Protein AF-A0A954JUE3-F1 (afdb_monomer)

Sequence (202 aa):
MLHRILLLTLFVATVFMQNVARAADSKLQVAPQQIVLDGLLDYFQIQVPVEENGKVIGDLTHQSTFTSLTPTLLEVDAEGLVRPLAFGKGKIEVAHAGQKSEISVEVKPRANGKNASFVKDVIPVLNKGGCSLGGCHASQFGKGGFKLSLFGYAPEQDYPEMARDDRQRRVSILQPENSLILQKASMQIAHGGGRRFAKDSY

Foldseek 3Di:
DVVVVVVVVVVVVVVVVVVVPPDPPPAFDKPPQEDEAAAQQDKDAIWGFDDDPRDGPGTCQLVKAKDWPPVCAWDADSSRIIGGNDAAWTKMWIDHPRHIGIHIYGYHYHPVNDNDDCVPRPLVLCVQLCCLDCVAQCPPCHPPQAHANRSNPPVVVNCCSQQPPPNRQQADPPCRCPRVVNCLQQPVDPVVVDHSDHPPGD

Secondary structure (DSSP, 8-state):
-GGGTHHHHHHHHHHHHHTT----------B-SEEEEESTT--EE-B-EEEETTEEEEE-GGGSEEEESSTTTEEE-TT-EEEESSSEEEEEEEEETTEEEEEEEEEE--TTS-S--IIIIIHHHHHHTTTTSTTTTTSTT-BTTB---GGGS-HHHHHHHHHTTGGGTT--SS-GGG-HHHHHHTTSS--SS---S-TT--

Structure (mmCIF, N/CA/C/O backbone):
data_AF-A0A954JUE3-F1
#
_entry.id   AF-A0A954JUE3-F1
#
loop_
_atom_site.group_PDB
_atom_site.id
_atom_site.type_symbol
_atom_site.label_atom_id
_atom_site.label_alt_id
_atom_site.label_comp_id
_atom_site.label_asym_id
_atom_site.label_entity_id
_atom_site.label_seq_id
_atom_site.pdbx_PDB_ins_code
_atom_site.Cartn_x
_atom_site.Cartn_y
_atom_site.Cartn_z
_atom_site.occupancy
_atom_site.B_iso_or_equiv
_atom_site.auth_seq_id
_atom_site.auth_comp_id
_atom_site.auth_asym_id
_atom_site.auth_atom_id
_atom_site.pdbx_PDB_model_num
ATOM 1 N N . MET A 1 1 ? -20.152 -18.817 75.042 1.00 50.81 1 MET A N 1
ATOM 2 C CA . MET A 1 1 ? -19.283 -19.220 73.910 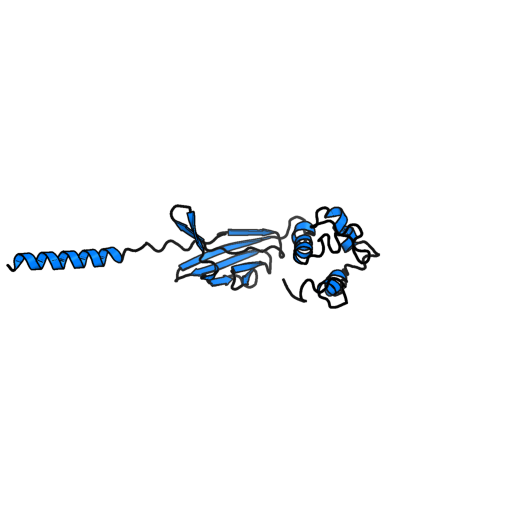1.00 50.81 1 MET A CA 1
ATOM 3 C C . MET A 1 1 ? -19.949 -19.145 72.528 1.00 50.81 1 MET A C 1
ATOM 5 O O . MET A 1 1 ? -19.217 -19.110 71.552 1.00 50.81 1 MET A O 1
ATOM 9 N N . LEU A 1 2 ? -21.280 -19.008 72.403 1.00 48.47 2 LEU A N 1
ATOM 10 C CA . LEU A 1 2 ? -21.949 -18.907 71.089 1.00 48.47 2 LEU A CA 1
ATOM 11 C C . LEU A 1 2 ? -21.887 -17.523 70.401 1.00 48.47 2 LEU A C 1
ATOM 13 O O . LEU A 1 2 ? -22.080 -17.439 69.196 1.00 48.47 2 LEU A O 1
ATOM 17 N N . HIS A 1 3 ? -21.569 -16.438 71.114 1.00 43.09 3 HIS A N 1
ATOM 18 C CA . HIS A 1 3 ? -21.568 -15.081 70.533 1.00 43.09 3 HIS A CA 1
ATOM 19 C C . HIS A 1 3 ? -20.289 -14.723 69.753 1.00 43.09 3 HIS A C 1
ATOM 21 O O . HIS A 1 3 ? -20.262 -13.727 69.040 1.00 43.09 3 HIS A O 1
ATOM 27 N N . ARG A 1 4 ? -19.225 -15.532 69.862 1.00 45.16 4 ARG A N 1
ATOM 28 C CA . ARG A 1 4 ? -17.953 -15.299 69.151 1.00 45.16 4 ARG A CA 1
ATOM 29 C C . ARG A 1 4 ? -17.869 -15.989 67.786 1.00 45.16 4 ARG A C 1
ATOM 31 O O . ARG A 1 4 ? -17.002 -15.640 66.998 1.00 45.16 4 ARG A O 1
ATOM 38 N N . ILE A 1 5 ? -18.773 -16.926 67.498 1.00 45.81 5 ILE A N 1
ATOM 39 C CA . ILE A 1 5 ? -18.785 -17.690 66.239 1.00 45.81 5 ILE A CA 1
ATOM 40 C C . ILE A 1 5 ? -19.619 -16.967 65.164 1.00 45.81 5 ILE A C 1
ATOM 42 O O . ILE A 1 5 ? -19.285 -17.028 63.986 1.00 45.81 5 ILE A O 1
ATOM 46 N N . LEU A 1 6 ? -20.630 -16.185 65.565 1.00 42.62 6 LEU A N 1
ATOM 47 C CA . LEU A 1 6 ? -21.533 -15.480 64.643 1.00 42.62 6 LEU A CA 1
ATOM 48 C C . LEU A 1 6 ? -20.896 -14.255 63.949 1.00 42.62 6 LEU A C 1
ATOM 50 O O . LEU A 1 6 ? -21.320 -13.858 62.868 1.00 42.62 6 LEU A O 1
ATOM 54 N N . LEU A 1 7 ? -19.853 -13.669 64.546 1.00 40.97 7 LEU A N 1
ATOM 55 C CA . LEU A 1 7 ? -19.133 -12.513 63.991 1.00 40.97 7 LEU A CA 1
ATOM 56 C C . LEU A 1 7 ? -18.087 -12.901 62.933 1.00 40.97 7 LEU A C 1
ATOM 58 O O . LEU A 1 7 ? -17.726 -12.068 62.106 1.00 40.97 7 LEU A O 1
ATOM 62 N N . LEU A 1 8 ? -17.630 -14.158 62.915 1.00 40.06 8 LEU A N 1
ATOM 63 C CA . LEU A 1 8 ? -16.618 -14.618 61.959 1.00 40.06 8 LEU A CA 1
ATOM 64 C C . LEU A 1 8 ? -17.229 -15.015 60.604 1.00 40.06 8 LEU A C 1
ATOM 66 O O . LEU A 1 8 ? -16.592 -14.856 59.568 1.00 40.06 8 LEU A O 1
ATOM 70 N N . THR A 1 9 ? -18.484 -15.468 60.587 1.00 44.25 9 THR A N 1
ATOM 71 C CA . THR A 1 9 ? -19.203 -15.812 59.348 1.00 44.25 9 THR A CA 1
ATOM 72 C C . THR A 1 9 ? -19.707 -14.583 58.588 1.00 44.25 9 THR A C 1
ATOM 74 O O . THR A 1 9 ? -19.838 -14.636 57.368 1.00 44.25 9 THR A O 1
ATOM 77 N N . LEU A 1 10 ? -19.928 -13.453 59.272 1.00 41.16 10 LEU A N 1
ATOM 78 C CA . LEU A 1 10 ? -20.357 -12.201 58.634 1.00 41.16 10 LEU A CA 1
ATOM 79 C C . LEU A 1 10 ? -19.190 -11.448 57.960 1.00 41.16 10 LEU A C 1
ATOM 81 O O . LEU A 1 10 ? -19.403 -10.707 57.001 1.00 41.16 10 LEU A O 1
ATOM 85 N N . PHE A 1 11 ? -17.952 -11.679 58.414 1.00 42.31 11 PHE A N 1
ATOM 86 C CA . PHE A 1 11 ? -16.746 -11.040 57.871 1.00 42.31 11 PHE A CA 1
ATOM 87 C C . PHE A 1 11 ? -16.205 -11.748 56.614 1.00 42.31 11 PHE A C 1
ATOM 89 O O . PHE A 1 11 ? -15.657 -11.112 55.720 1.00 42.31 11 PHE A O 1
ATOM 96 N N . VAL A 1 12 ? -16.406 -13.065 56.489 1.00 43.53 12 VAL A N 1
ATOM 97 C CA . VAL A 1 12 ? -15.965 -13.823 55.300 1.00 43.53 12 VAL A CA 1
ATOM 98 C C . VAL A 1 12 ? -16.920 -13.629 54.111 1.00 43.53 12 VAL A C 1
ATOM 100 O O . VAL A 1 12 ? -16.471 -13.572 52.967 1.00 43.53 12 VAL A O 1
ATOM 103 N N . ALA A 1 13 ? -18.220 -13.430 54.359 1.00 41.44 13 ALA A N 1
ATOM 104 C CA . ALA A 1 13 ? -19.198 -13.155 53.301 1.00 41.44 13 ALA A CA 1
ATOM 105 C C . ALA A 1 13 ? -19.034 -11.757 52.667 1.00 41.44 13 ALA A C 1
ATOM 107 O O . ALA A 1 13 ? -19.339 -11.567 51.491 1.00 41.44 13 ALA A O 1
ATOM 108 N N . THR A 1 14 ? -18.507 -10.784 53.416 1.00 42.16 14 THR A N 1
ATOM 109 C CA . THR A 1 14 ? -18.282 -9.4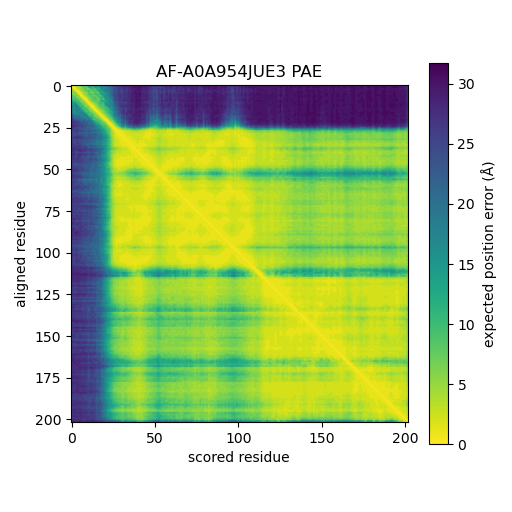13 52.928 1.00 42.16 14 THR A CA 1
ATOM 110 C C . THR A 1 14 ? -17.019 -9.292 52.072 1.00 42.16 14 THR A C 1
ATOM 112 O O . THR A 1 14 ? -17.028 -8.560 51.086 1.00 42.16 14 THR A O 1
ATOM 115 N N . VAL A 1 15 ? -15.968 -10.071 52.353 1.00 44.94 15 VAL A N 1
ATOM 116 C CA . VAL A 1 15 ? -14.744 -10.090 51.524 1.00 44.94 15 VAL A CA 1
ATOM 117 C C . VAL A 1 15 ? -14.961 -10.829 50.194 1.00 44.94 15 VAL A C 1
ATOM 119 O O . VAL A 1 15 ? -14.387 -10.445 49.176 1.00 44.94 15 VAL A O 1
ATOM 122 N N . PHE A 1 16 ? -15.848 -11.831 50.152 1.00 40.78 16 PHE A N 1
ATOM 123 C CA . PHE A 1 16 ? -16.192 -12.512 48.895 1.00 40.78 16 PHE A CA 1
ATOM 124 C C . PHE A 1 16 ? -17.052 -11.656 47.951 1.00 40.78 16 PHE A C 1
ATOM 126 O O . PHE A 1 16 ? -16.937 -11.798 46.737 1.00 40.78 16 PHE A O 1
ATOM 133 N N . MET A 1 17 ? -17.859 -10.727 48.477 1.00 40.28 17 MET A N 1
ATOM 134 C CA . MET A 1 17 ? -18.635 -9.788 47.652 1.00 40.28 17 MET A CA 1
ATOM 135 C C . MET A 1 17 ? -17.821 -8.586 47.150 1.00 40.28 17 MET A C 1
ATOM 137 O O . MET A 1 17 ? -18.184 -7.998 46.135 1.00 40.28 17 MET A O 1
ATOM 141 N N . GLN A 1 18 ? -16.707 -8.233 47.799 1.00 39.03 18 GLN A N 1
ATOM 142 C CA . GLN A 1 18 ? -15.869 -7.104 47.367 1.00 39.03 18 GLN A CA 1
ATOM 143 C C . GLN A 1 18 ? -14.931 -7.434 46.196 1.00 39.03 18 GLN A C 1
ATOM 145 O O . GLN A 1 18 ? -14.507 -6.525 45.490 1.00 39.03 18 GLN A O 1
ATOM 150 N N . ASN A 1 19 ? -14.661 -8.715 45.923 1.00 41.56 19 ASN A N 1
ATOM 151 C CA . ASN A 1 19 ? -13.823 -9.129 44.788 1.00 41.56 19 ASN A CA 1
ATOM 152 C C . ASN A 1 19 ? -14.591 -9.339 43.472 1.00 41.56 19 ASN A C 1
ATOM 154 O O . ASN A 1 19 ? -13.972 -9.625 42.450 1.00 41.56 19 ASN A O 1
ATOM 158 N N . VAL A 1 20 ? -15.919 -9.175 43.472 1.00 44.97 20 VAL A N 1
ATOM 159 C CA . VAL A 1 20 ? -16.733 -9.215 42.240 1.00 44.97 20 VAL A CA 1
ATOM 160 C C . VAL A 1 20 ? -16.814 -7.834 41.574 1.00 44.97 20 VAL A C 1
ATOM 162 O O . VAL A 1 20 ? -17.157 -7.730 40.404 1.00 44.97 20 VAL A O 1
ATOM 165 N N . ALA A 1 21 ? -16.401 -6.765 42.262 1.00 39.75 21 ALA A N 1
ATOM 166 C CA . ALA A 1 21 ? -16.227 -5.437 41.672 1.00 39.75 21 ALA A CA 1
ATOM 167 C C . ALA A 1 21 ? -14.826 -5.283 41.047 1.00 39.75 21 ALA A C 1
ATOM 169 O O . ALA A 1 21 ? -14.126 -4.296 41.271 1.00 39.75 21 ALA A O 1
ATOM 170 N N . ARG A 1 22 ? -14.367 -6.292 40.301 1.00 42.97 22 ARG A N 1
ATOM 171 C CA . ARG A 1 22 ? -13.100 -6.220 39.574 1.00 42.97 22 ARG A CA 1
ATOM 172 C C . ARG A 1 22 ? -13.368 -5.583 38.213 1.00 42.97 22 ARG A C 1
ATOM 174 O O . ARG A 1 22 ? -13.794 -6.273 37.303 1.00 42.97 22 ARG A O 1
ATOM 181 N N . ALA A 1 23 ? -13.078 -4.282 38.150 1.00 44.66 23 ALA A N 1
ATOM 182 C CA . ALA A 1 23 ? -13.133 -3.396 36.989 1.00 44.66 23 ALA A CA 1
ATOM 183 C C . ALA A 1 23 ? -14.530 -3.252 36.359 1.00 44.66 23 ALA A C 1
ATOM 185 O O . ALA A 1 23 ? -15.112 -4.198 35.848 1.00 44.66 23 ALA A O 1
ATOM 186 N N . ALA A 1 24 ? -15.062 -2.027 36.325 1.00 45.91 24 ALA A N 1
ATOM 187 C CA . ALA A 1 24 ? -15.944 -1.686 35.216 1.00 45.91 24 ALA A CA 1
ATOM 188 C C . ALA A 1 24 ? -15.141 -1.995 33.948 1.00 45.91 24 ALA A C 1
ATOM 190 O O . ALA A 1 24 ? -14.068 -1.407 33.796 1.00 45.91 24 ALA A O 1
ATOM 191 N N . ASP A 1 25 ? -15.585 -2.956 33.130 1.00 56.16 25 ASP A N 1
ATOM 192 C CA . ASP A 1 25 ? -14.882 -3.316 31.899 1.00 56.16 25 ASP A CA 1
ATOM 193 C C . ASP A 1 25 ? -14.608 -2.022 31.136 1.00 56.16 25 ASP A C 1
ATOM 195 O O . ASP A 1 25 ? -15.535 -1.323 30.708 1.00 56.16 25 ASP A O 1
ATOM 199 N N . SER A 1 26 ? -13.333 -1.643 31.052 1.00 69.06 26 SER A N 1
ATOM 200 C CA . SER A 1 26 ? -12.943 -0.436 30.347 1.00 69.06 26 SER A CA 1
ATOM 201 C C . SER A 1 26 ? -13.446 -0.567 28.913 1.00 69.06 26 SER A C 1
ATOM 203 O O . SER A 1 26 ? -13.384 -1.636 28.306 1.00 69.06 26 SER A O 1
ATOM 205 N N . LYS A 1 27 ? -14.047 0.504 28.390 1.00 83.81 27 LYS A N 1
ATOM 206 C CA . LYS A 1 27 ? -14.580 0.512 27.026 1.00 83.81 27 LYS A CA 1
ATOM 207 C C . LYS A 1 27 ? -13.464 0.118 26.055 1.00 83.81 27 LYS A C 1
ATOM 209 O O . LYS A 1 27 ? -12.399 0.732 26.108 1.00 83.81 27 LYS A O 1
ATOM 214 N N . LEU A 1 28 ? -13.740 -0.831 25.157 1.00 92.56 28 LEU A N 1
ATOM 215 C CA . LEU A 1 28 ? -12.829 -1.239 24.088 1.00 92.56 28 LEU A CA 1
ATOM 216 C C . LEU A 1 28 ? -12.272 -0.014 23.358 1.00 92.56 28 LEU A C 1
ATOM 218 O O . LEU A 1 28 ? -13.017 0.741 22.722 1.00 92.56 28 LEU A O 1
ATOM 222 N N . GLN A 1 29 ? -10.964 0.187 23.469 1.00 94.12 29 GLN A N 1
ATOM 223 C CA . GLN A 1 29 ? -10.280 1.297 22.822 1.00 94.12 29 GLN A CA 1
ATOM 224 C C . GLN A 1 29 ? -9.782 0.850 21.457 1.00 94.12 29 GLN A C 1
ATOM 226 O O . GLN A 1 29 ? -9.207 -0.223 21.314 1.00 94.12 29 GLN A O 1
ATOM 231 N N . VAL A 1 30 ? -10.028 1.679 20.448 1.00 96.25 30 VAL A N 1
ATOM 232 C CA . VAL A 1 30 ? -9.670 1.396 19.060 1.00 96.25 30 VAL A CA 1
ATOM 233 C C . VAL A 1 30 ? -9.051 2.641 18.457 1.00 96.25 30 VAL A C 1
ATOM 235 O O . VAL A 1 30 ? -9.600 3.739 18.591 1.00 96.25 30 VAL A O 1
ATOM 238 N N . ALA A 1 31 ? -7.918 2.458 17.787 1.00 96.19 31 ALA A N 1
ATOM 239 C CA . ALA A 1 31 ? -7.206 3.504 17.081 1.00 96.19 31 ALA A CA 1
ATOM 240 C C . ALA A 1 31 ? -6.964 3.094 15.614 1.00 96.19 31 ALA A C 1
ATOM 242 O O . ALA A 1 31 ? -6.493 1.983 15.362 1.00 96.19 31 ALA A O 1
ATOM 243 N N . PRO A 1 32 ? -7.249 3.981 14.644 1.00 97.31 32 PRO A N 1
ATOM 244 C CA . PRO A 1 32 ? -7.983 5.242 14.800 1.00 97.31 32 PRO A CA 1
ATOM 245 C C . PRO A 1 32 ? -9.492 5.012 15.040 1.00 97.31 32 PRO A C 1
ATOM 247 O O . PRO A 1 32 ? -10.035 4.001 14.618 1.00 97.31 32 PRO A O 1
ATOM 250 N N . GLN A 1 33 ? -10.197 5.974 15.653 1.00 96.00 33 GLN A N 1
ATOM 251 C CA . GLN A 1 33 ? -11.678 5.972 15.706 1.00 96.00 33 GLN A CA 1
ATOM 252 C C . GLN A 1 33 ? -12.312 6.521 14.421 1.00 96.00 33 GLN A C 1
ATOM 254 O O . GLN A 1 33 ? -13.442 6.190 14.060 1.00 96.00 33 GLN A O 1
ATOM 259 N N . GLN A 1 34 ? -11.583 7.389 13.72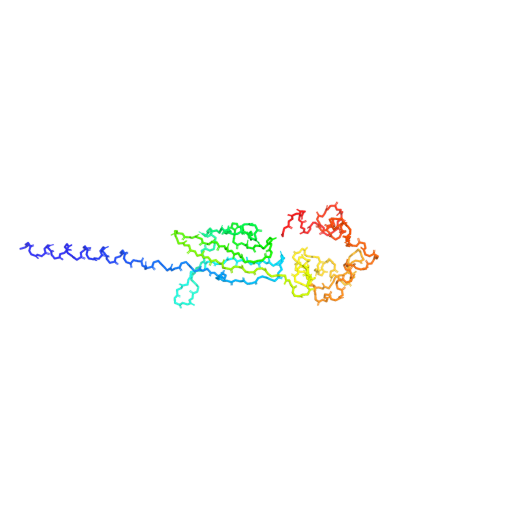4 1.00 98.06 34 GLN A N 1
ATOM 260 C CA . GLN A 1 34 ? -11.968 7.916 12.427 1.00 98.06 34 GLN A CA 1
ATOM 261 C C . GLN A 1 34 ? -10.727 8.200 11.589 1.00 98.06 34 GLN A C 1
ATOM 263 O O . GLN A 1 34 ? -9.698 8.610 12.129 1.00 98.06 34 GLN A O 1
ATOM 268 N N . ILE A 1 35 ? -10.825 8.019 10.278 1.00 98.31 35 ILE A N 1
ATOM 269 C CA . ILE A 1 35 ? -9.725 8.296 9.357 1.00 98.31 35 ILE A CA 1
ATOM 270 C C . ILE A 1 35 ? -10.248 8.714 7.983 1.00 98.31 35 ILE A C 1
ATOM 272 O O . ILE A 1 35 ? -11.302 8.263 7.533 1.00 98.31 35 ILE A O 1
ATOM 276 N N . VAL A 1 36 ? -9.493 9.586 7.320 1.00 97.88 36 VAL A N 1
ATOM 277 C CA . VAL A 1 36 ? -9.697 9.941 5.915 1.00 97.88 36 VAL A CA 1
ATOM 278 C C . VAL A 1 36 ? -8.535 9.361 5.114 1.00 97.88 36 VAL A C 1
ATOM 280 O O . VAL A 1 36 ? -7.382 9.600 5.466 1.00 97.88 36 VAL A O 1
ATOM 283 N N . LEU A 1 37 ? -8.841 8.596 4.071 1.00 95.44 37 LEU A N 1
ATOM 284 C CA . LEU A 1 37 ? -7.880 8.035 3.125 1.00 95.44 37 LEU A CA 1
ATOM 285 C C . LEU A 1 37 ? -7.912 8.837 1.824 1.00 95.44 37 LEU A C 1
ATOM 287 O O . LEU A 1 37 ? -8.987 9.143 1.301 1.00 95.44 37 LEU A O 1
ATOM 291 N N . ASP A 1 38 ? -6.736 9.128 1.277 1.00 92.81 38 ASP A N 1
ATOM 292 C CA . ASP A 1 38 ? -6.552 9.929 0.072 1.00 92.81 38 ASP A CA 1
ATOM 293 C C . ASP A 1 38 ? -6.168 9.021 -1.101 1.00 92.81 38 ASP A C 1
ATOM 295 O O . ASP A 1 38 ? -5.069 9.096 -1.651 1.00 92.81 38 ASP A O 1
ATOM 299 N N . GLY A 1 39 ? -7.094 8.165 -1.525 1.00 92.12 39 GLY A N 1
ATOM 300 C CA . GLY A 1 39 ? -6.945 7.306 -2.699 1.00 92.12 39 GLY A CA 1
ATOM 301 C C . GLY A 1 39 ? -7.194 5.830 -2.412 1.00 92.12 39 GLY A C 1
ATOM 302 O O . GLY A 1 39 ? -7.308 5.405 -1.269 1.00 92.12 39 GLY A O 1
ATOM 303 N N . LEU A 1 40 ? -7.267 5.038 -3.485 1.00 93.50 40 LEU A N 1
ATOM 304 C CA . LEU A 1 40 ? -7.539 3.597 -3.397 1.00 93.50 40 LEU A CA 1
ATOM 305 C C . LEU A 1 40 ? -6.294 2.746 -3.087 1.00 93.50 40 LEU A C 1
ATOM 307 O O . LEU A 1 40 ? -6.404 1.540 -2.916 1.00 93.50 40 LEU A O 1
ATOM 311 N N . LEU A 1 41 ? -5.109 3.361 -3.046 1.00 92.56 41 LEU A N 1
ATOM 312 C CA . LEU A 1 41 ? -3.849 2.693 -2.690 1.00 92.56 41 LEU A CA 1
ATOM 313 C C . LEU A 1 41 ? -3.436 2.945 -1.235 1.00 92.56 41 LEU A C 1
ATOM 315 O O . LEU A 1 41 ? -2.442 2.389 -0.773 1.00 92.56 41 LEU A O 1
ATOM 319 N N . ASP A 1 42 ? -4.183 3.787 -0.523 1.00 93.44 42 ASP A N 1
ATOM 320 C CA . ASP A 1 42 ? -3.957 4.049 0.891 1.00 93.44 42 ASP A CA 1
ATOM 321 C C . ASP A 1 42 ? -4.485 2.871 1.725 1.00 93.44 42 ASP A C 1
ATOM 323 O O . ASP A 1 42 ? -5.415 2.174 1.331 1.00 93.44 42 ASP A O 1
ATOM 327 N N . TYR A 1 43 ? -3.903 2.644 2.897 1.00 95.06 43 TYR A N 1
ATOM 328 C CA . TYR A 1 43 ? -4.321 1.602 3.833 1.00 95.06 43 TYR A CA 1
ATOM 329 C C . TYR A 1 43 ? -3.966 2.026 5.255 1.00 95.06 43 TYR A C 1
ATOM 331 O O . TYR A 1 43 ? -3.119 2.900 5.457 1.00 95.06 43 TYR A O 1
ATOM 339 N N . PHE A 1 44 ? -4.586 1.400 6.251 1.00 97.75 44 PHE A N 1
ATOM 340 C CA . PHE A 1 44 ? -4.208 1.608 7.646 1.00 97.75 44 PHE A CA 1
ATOM 341 C C . PHE A 1 44 ? -4.397 0.342 8.475 1.00 97.75 44 PHE A C 1
ATOM 343 O O . PHE A 1 44 ? -5.253 -0.488 8.181 1.00 97.75 44 PHE A O 1
ATOM 350 N N . GLN A 1 45 ? -3.584 0.216 9.518 1.00 97.94 45 GLN A N 1
ATOM 351 C CA . GLN A 1 45 ? -3.677 -0.858 10.495 1.00 97.94 45 GLN A CA 1
ATOM 352 C C . GLN A 1 45 ? -4.564 -0.406 11.654 1.00 97.94 45 GLN A C 1
ATOM 354 O O . GLN A 1 45 ? -4.332 0.660 12.229 1.00 97.94 45 GLN A O 1
ATOM 359 N N . ILE A 1 46 ? -5.551 -1.222 12.013 1.00 98.44 46 ILE A N 1
ATOM 360 C CA . ILE A 1 46 ? -6.318 -1.038 13.244 1.00 98.44 46 ILE A CA 1
ATOM 361 C C . ILE A 1 46 ? -5.469 -1.499 14.426 1.00 98.44 46 ILE A C 1
ATOM 363 O O . ILE A 1 46 ? -4.819 -2.543 14.360 1.00 98.44 46 ILE A O 1
ATOM 367 N N . GLN A 1 47 ? -5.506 -0.729 15.510 1.00 97.94 47 GLN A N 1
ATOM 368 C CA . GLN A 1 47 ? -4.910 -1.081 16.793 1.00 97.94 47 GLN A CA 1
ATOM 369 C C . GLN A 1 47 ? -5.970 -1.072 17.890 1.00 97.94 47 GLN A C 1
ATOM 371 O O . GLN A 1 47 ? -6.842 -0.200 17.922 1.00 97.94 47 GLN A O 1
ATOM 376 N N . VAL A 1 48 ? -5.868 -2.028 18.809 1.00 97.69 48 VAL A N 1
ATOM 377 C CA . VAL A 1 48 ? -6.769 -2.176 19.957 1.00 97.69 48 VAL A CA 1
ATOM 378 C C . VAL A 1 48 ? -5.945 -2.124 21.249 1.00 97.69 48 VAL A C 1
ATOM 380 O O . VAL A 1 48 ? -5.713 -3.158 21.880 1.00 97.69 48 VAL A O 1
ATOM 383 N N . PRO A 1 49 ? -5.420 -0.943 21.629 1.00 96.06 49 PRO A N 1
ATOM 384 C CA . PRO A 1 49 ? -4.581 -0.811 22.811 1.00 96.06 49 PRO A CA 1
ATOM 385 C C . PRO A 1 49 ? -5.394 -0.977 24.099 1.00 96.06 49 PRO A C 1
ATOM 387 O O . PRO A 1 49 ? -6.571 -0.625 24.174 1.00 96.06 49 PRO A O 1
ATOM 390 N N . VAL A 1 50 ? -4.736 -1.455 25.151 1.00 93.94 50 VAL A N 1
ATOM 391 C CA . VAL A 1 50 ? -5.244 -1.366 26.524 1.00 93.94 50 VAL A CA 1
ATOM 392 C C . VAL A 1 50 ? -4.533 -0.206 27.193 1.00 93.94 50 VAL A C 1
ATOM 394 O O . VAL A 1 50 ? -3.314 -0.256 27.365 1.00 93.94 50 VAL A O 1
ATOM 397 N N . GLU A 1 51 ? -5.278 0.825 27.580 1.00 89.81 51 GLU A N 1
ATOM 398 C CA . GLU A 1 51 ? -4.723 1.960 28.312 1.00 89.81 51 GLU A CA 1
ATOM 399 C C . GLU A 1 51 ? -5.193 1.989 29.764 1.00 89.81 51 GLU A C 1
ATOM 401 O O . GLU A 1 51 ? -6.378 1.832 30.060 1.00 89.81 51 GLU A O 1
ATOM 406 N N . GLU A 1 52 ? -4.257 2.268 30.668 1.00 87.50 52 GLU A N 1
ATOM 407 C CA . GLU A 1 52 ? -4.521 2.540 32.076 1.00 87.50 52 GLU A CA 1
ATOM 408 C C . GLU A 1 52 ? -3.807 3.838 32.465 1.00 87.50 52 GLU A C 1
ATOM 410 O O . GLU A 1 52 ? -2.610 4.006 32.226 1.00 87.50 52 GLU A O 1
ATOM 415 N N . ASN A 1 53 ? -4.549 4.793 33.037 1.00 86.62 53 ASN A N 1
ATOM 416 C CA . ASN A 1 53 ? -4.026 6.107 33.436 1.00 86.62 53 ASN A CA 1
ATOM 417 C C . ASN A 1 53 ? -3.266 6.846 32.308 1.00 86.62 53 ASN A C 1
ATOM 419 O O . ASN A 1 53 ? -2.239 7.481 32.553 1.00 86.62 53 ASN A O 1
ATOM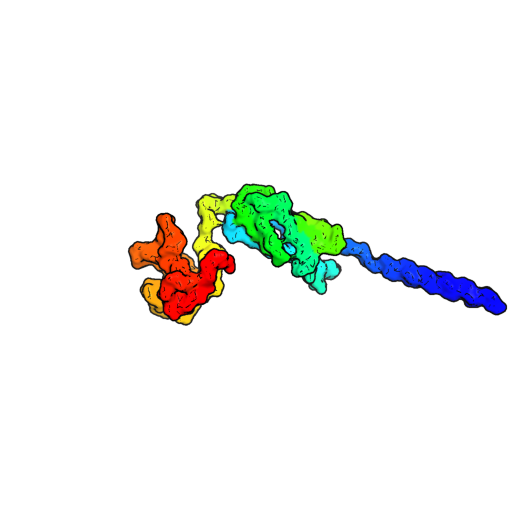 423 N N . GLY A 1 54 ? -3.757 6.743 31.066 1.00 82.25 54 GLY A N 1
ATOM 424 C CA . GLY A 1 54 ? -3.171 7.394 29.886 1.00 82.25 54 GLY A CA 1
ATOM 425 C C . GLY A 1 54 ? -1.875 6.755 29.376 1.00 82.25 54 GLY A C 1
ATOM 426 O O . GLY A 1 54 ? -1.146 7.380 28.607 1.00 82.25 54 GLY A O 1
ATOM 427 N N . LYS A 1 55 ? -1.551 5.536 29.821 1.00 88.94 55 LYS A N 1
ATOM 428 C CA . LYS A 1 55 ? -0.425 4.747 29.312 1.00 88.94 55 LYS A CA 1
ATOM 429 C C . LYS A 1 55 ? -0.933 3.472 28.665 1.00 88.94 55 LYS A C 1
ATOM 431 O O . LYS A 1 55 ? -1.749 2.774 29.259 1.00 88.94 55 LYS A O 1
ATOM 436 N N . VAL A 1 56 ? -0.386 3.137 27.500 1.00 92.31 56 VAL A N 1
ATOM 437 C CA . VAL A 1 56 ? -0.604 1.835 26.862 1.00 92.31 56 VAL A CA 1
ATOM 438 C C . VAL A 1 56 ? 0.108 0.763 27.687 1.00 92.31 56 VAL A C 1
ATOM 440 O O . VAL A 1 56 ? 1.329 0.800 27.842 1.00 92.31 56 VAL A O 1
ATOM 443 N N . ILE A 1 57 ? -0.662 -0.174 28.231 1.00 94.69 57 ILE A N 1
ATOM 444 C CA . ILE A 1 57 ? -0.192 -1.293 29.060 1.00 94.69 57 ILE A CA 1
ATOM 445 C C . ILE A 1 57 ? -0.377 -2.656 28.380 1.00 94.69 57 ILE A C 1
ATOM 447 O O . ILE A 1 57 ? 0.086 -3.669 28.899 1.00 94.69 57 ILE A O 1
ATOM 451 N N . GLY A 1 58 ? -1.037 -2.698 27.222 1.00 94.44 58 GLY A N 1
ATOM 452 C CA . GLY A 1 58 ? -1.269 -3.928 26.471 1.00 94.44 58 GLY A CA 1
ATOM 453 C C . GLY A 1 58 ? -1.836 -3.677 25.079 1.00 94.44 58 GLY A C 1
ATOM 454 O O . GLY A 1 58 ? -2.137 -2.541 24.714 1.00 94.44 58 GLY A O 1
ATOM 455 N N . ASP A 1 59 ? -1.981 -4.758 24.317 1.00 95.94 59 ASP A N 1
ATOM 456 C CA . ASP A 1 59 ? -2.495 -4.747 22.949 1.00 95.94 59 ASP A CA 1
ATOM 457 C C . ASP A 1 59 ? -3.392 -5.974 22.717 1.00 95.94 59 ASP A C 1
ATOM 459 O O . ASP A 1 59 ? -2.974 -7.121 22.904 1.00 95.94 59 ASP A O 1
ATOM 463 N N . LEU A 1 60 ? -4.643 -5.720 22.335 1.00 97.19 60 LEU A N 1
ATOM 464 C CA . LEU A 1 60 ? -5.665 -6.718 22.027 1.00 97.19 60 LEU A CA 1
ATOM 465 C C . LEU A 1 60 ? -5.909 -6.850 20.519 1.00 97.19 60 LEU A C 1
ATOM 467 O O . LEU A 1 60 ? -6.852 -7.536 20.129 1.00 97.19 60 LEU A O 1
ATOM 471 N N . THR A 1 61 ? -5.097 -6.227 19.659 1.00 97.56 61 THR A N 1
ATOM 472 C CA . THR A 1 61 ? -5.305 -6.200 18.198 1.00 97.56 61 THR A CA 1
ATOM 473 C C . THR A 1 61 ? -5.459 -7.612 17.641 1.00 97.56 61 THR A C 1
ATOM 475 O O . THR A 1 61 ? -6.480 -7.933 17.044 1.00 97.56 61 THR A O 1
ATOM 478 N N . HIS A 1 62 ? -4.519 -8.505 17.952 1.00 96.81 62 HIS A N 1
ATOM 479 C CA . HIS A 1 62 ? -4.554 -9.905 17.508 1.00 96.81 62 HIS A CA 1
ATOM 480 C C . HIS A 1 62 ? -5.540 -10.799 18.281 1.00 96.81 62 HIS A C 1
ATOM 482 O O . HIS A 1 62 ? -5.655 -11.986 17.993 1.00 96.81 62 HIS A O 1
ATOM 488 N N . GLN A 1 63 ? -6.233 -10.251 19.279 1.00 97.06 63 GLN A N 1
ATOM 489 C CA . GLN A 1 63 ? -7.296 -10.928 20.030 1.00 97.06 63 GLN A CA 1
ATOM 490 C C . GLN A 1 63 ? -8.684 -10.393 19.655 1.00 97.06 63 GLN A C 1
ATOM 492 O O . GLN A 1 63 ? -9.696 -10.839 20.201 1.00 97.06 63 GLN A O 1
ATOM 497 N N . SER A 1 64 ? -8.734 -9.398 18.772 1.00 98.19 64 SER A N 1
ATOM 498 C CA . SER A 1 64 ? -9.952 -8.743 18.326 1.00 98.19 64 SER A CA 1
ATOM 499 C C . SER A 1 64 ? -10.397 -9.312 16.988 1.00 98.19 64 SER A C 1
ATOM 501 O O . SER A 1 64 ? -9.625 -9.911 16.245 1.00 98.19 64 SER A O 1
ATOM 5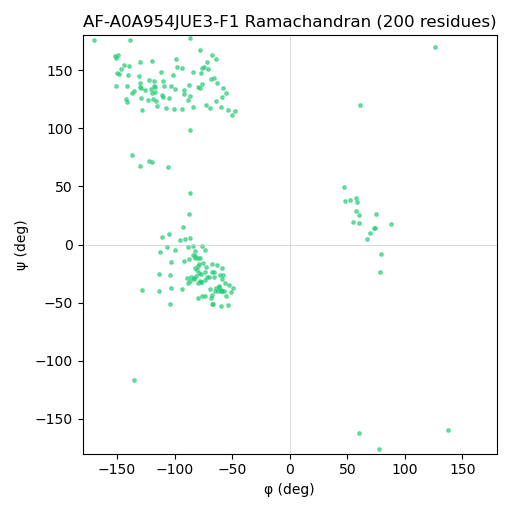03 N N . THR A 1 65 ? -11.673 -9.120 16.688 1.00 98.44 65 THR A N 1
ATOM 504 C CA . THR A 1 65 ? -12.263 -9.451 15.391 1.00 98.44 65 THR A CA 1
ATOM 505 C C . THR A 1 65 ? -12.615 -8.167 14.660 1.00 98.44 65 THR A C 1
ATOM 507 O O . THR A 1 65 ? -13.079 -7.205 15.276 1.00 98.44 65 THR A O 1
ATOM 510 N N . PHE A 1 66 ? -12.383 -8.159 13.351 1.00 98.62 66 PHE A N 1
ATOM 511 C CA . PHE A 1 66 ? -12.623 -7.011 12.486 1.00 98.62 66 PHE A CA 1
ATOM 512 C C . PHE A 1 66 ? -13.667 -7.379 11.439 1.00 98.62 66 PHE A C 1
ATOM 514 O O . PHE A 1 66 ? -13.648 -8.475 10.879 1.00 98.62 66 PHE A O 1
ATOM 521 N N . THR A 1 67 ? -14.620 -6.491 11.182 1.00 98.62 67 THR A N 1
ATOM 522 C CA . THR A 1 67 ? -15.671 -6.727 10.188 1.00 98.62 67 THR A CA 1
ATOM 523 C C . THR A 1 67 ? -15.982 -5.442 9.447 1.00 98.62 67 THR A C 1
ATOM 525 O O . THR A 1 67 ? -16.324 -4.428 10.052 1.00 98.62 67 THR A O 1
ATOM 528 N N . SER A 1 68 ? -15.897 -5.473 8.118 1.00 98.56 68 SER A N 1
ATOM 529 C CA . SER A 1 68 ? -16.353 -4.348 7.308 1.00 98.56 68 SER A CA 1
ATOM 530 C C . SER A 1 68 ? -17.875 -4.289 7.302 1.00 98.56 68 SER A C 1
ATOM 532 O O . SER A 1 68 ? -18.539 -5.217 6.844 1.00 98.56 68 SER A O 1
ATOM 534 N N . LEU A 1 69 ? -18.432 -3.177 7.782 1.00 98.69 69 LEU A N 1
ATOM 535 C CA . LEU A 1 69 ? -19.870 -2.903 7.701 1.00 98.69 69 LEU A CA 1
ATOM 536 C C . LEU A 1 69 ? -20.262 -2.334 6.329 1.00 98.69 69 LEU A C 1
ATOM 538 O O . LEU A 1 69 ? -21.442 -2.218 6.006 1.00 98.69 69 LEU A O 1
ATOM 542 N N . THR A 1 70 ? -19.269 -1.987 5.509 1.00 98.25 70 THR A N 1
ATOM 543 C CA . THR A 1 70 ? -19.431 -1.506 4.135 1.00 98.25 70 THR A CA 1
ATOM 544 C C . THR A 1 70 ? -18.509 -2.291 3.194 1.00 98.25 70 THR A C 1
ATOM 546 O O . THR A 1 70 ? -17.555 -1.715 2.667 1.00 98.25 70 THR A O 1
ATOM 549 N N . PRO A 1 71 ? -18.757 -3.598 2.972 1.00 98.00 71 PRO A N 1
ATOM 550 C CA . PRO A 1 71 ? -17.821 -4.505 2.293 1.00 98.00 71 PRO A CA 1
ATOM 551 C C . PRO A 1 71 ? -17.610 -4.203 0.805 1.00 98.00 71 PRO A C 1
ATOM 553 O O . PRO A 1 71 ? -16.631 -4.642 0.220 1.00 98.00 71 PRO A O 1
ATOM 556 N N . THR A 1 72 ? -18.496 -3.428 0.175 1.00 97.81 72 THR A N 1
ATOM 557 C CA . THR A 1 72 ? -18.289 -2.936 -1.198 1.00 97.81 72 THR A CA 1
ATOM 558 C C . THR A 1 72 ? -17.357 -1.719 -1.262 1.00 97.81 72 THR A C 1
ATOM 560 O O . THR A 1 72 ? -16.967 -1.316 -2.353 1.00 97.81 72 THR A O 1
ATOM 563 N N . LEU A 1 73 ? -17.043 -1.097 -0.118 1.00 98.12 73 LEU A N 1
ATOM 564 C CA . LEU A 1 73 ? -16.217 0.112 -0.006 1.00 98.12 73 LEU A CA 1
ATOM 565 C C . LEU A 1 73 ? -14.899 -0.161 0.715 1.00 98.12 73 LEU A C 1
ATOM 567 O O . LEU A 1 73 ? -13.876 0.374 0.304 1.00 98.12 73 LEU A O 1
ATOM 571 N N . LEU A 1 74 ? -14.915 -0.980 1.768 1.00 98.50 74 LEU A N 1
ATOM 572 C CA . LEU A 1 74 ? -13.751 -1.296 2.592 1.00 98.50 74 LEU A CA 1
ATOM 573 C C . LEU A 1 74 ? -13.610 -2.803 2.739 1.00 98.50 74 LEU A C 1
ATOM 575 O O . LEU A 1 74 ? -14.571 -3.488 3.089 1.00 98.50 74 LEU A O 1
ATOM 579 N N . GLU A 1 75 ? -12.392 -3.280 2.569 1.00 98.25 75 GLU A N 1
ATOM 580 C CA . GLU A 1 75 ? -11.955 -4.600 2.995 1.00 98.25 75 GLU A CA 1
ATOM 581 C C . GLU A 1 75 ? -11.162 -4.467 4.299 1.00 98.25 75 GLU A C 1
ATOM 583 O O . GLU A 1 75 ? -10.456 -3.478 4.507 1.00 98.25 75 GLU A O 1
ATOM 588 N N . VAL A 1 76 ? -11.280 -5.459 5.179 1.00 98.50 76 VAL A N 1
ATOM 589 C CA . VAL A 1 76 ? -10.424 -5.617 6.357 1.00 98.50 76 VAL A CA 1
ATOM 590 C C . VAL A 1 76 ? -10.054 -7.089 6.483 1.00 98.50 76 VAL A C 1
ATOM 592 O O . VAL A 1 76 ? -10.934 -7.945 6.376 1.00 98.50 76 VAL A O 1
ATOM 595 N N . ASP A 1 77 ? -8.767 -7.380 6.653 1.00 97.12 77 ASP A N 1
ATOM 596 C CA . ASP A 1 77 ? -8.291 -8.748 6.874 1.00 97.12 77 ASP A CA 1
ATOM 597 C C . ASP A 1 77 ? -8.325 -9.145 8.361 1.00 97.12 77 ASP A C 1
ATOM 599 O O . ASP A 1 77 ? -8.731 -8.372 9.235 1.00 97.12 77 ASP A O 1
ATOM 603 N N . ALA A 1 78 ? -7.954 -10.396 8.648 1.00 96.69 78 ALA A N 1
ATOM 604 C CA . ALA A 1 78 ? -7.996 -10.953 9.999 1.00 96.69 78 ALA A CA 1
ATOM 605 C C . ALA A 1 78 ? -7.000 -10.265 10.946 1.00 96.69 78 ALA A C 1
ATOM 607 O O . ALA A 1 78 ? -7.195 -10.258 12.160 1.00 96.69 78 ALA A O 1
ATOM 608 N N . GLU A 1 79 ? -5.948 -9.671 10.390 1.00 96.94 79 GLU A N 1
ATOM 609 C CA . GLU A 1 79 ? -4.916 -8.937 11.104 1.00 96.94 79 GLU A CA 1
ATOM 610 C C . GLU A 1 79 ? -5.321 -7.484 11.383 1.00 96.94 79 GLU A C 1
ATOM 612 O O . GLU A 1 79 ? -4.637 -6.809 12.150 1.00 96.94 79 GLU A O 1
ATOM 617 N N . GLY A 1 80 ? -6.432 -7.003 10.816 1.00 97.69 80 GLY A N 1
ATOM 618 C CA . GLY A 1 80 ? -6.955 -5.653 11.033 1.00 97.69 80 GLY A CA 1
ATOM 619 C C . GLY A 1 80 ? -6.390 -4.604 10.077 1.00 97.69 80 GLY A C 1
ATOM 620 O O . GLY A 1 80 ? -6.489 -3.406 10.355 1.00 97.69 80 GLY A O 1
ATOM 621 N N . LEU A 1 81 ? -5.799 -5.019 8.957 1.00 98.06 81 LEU A N 1
ATOM 622 C CA . LEU A 1 81 ? -5.346 -4.115 7.910 1.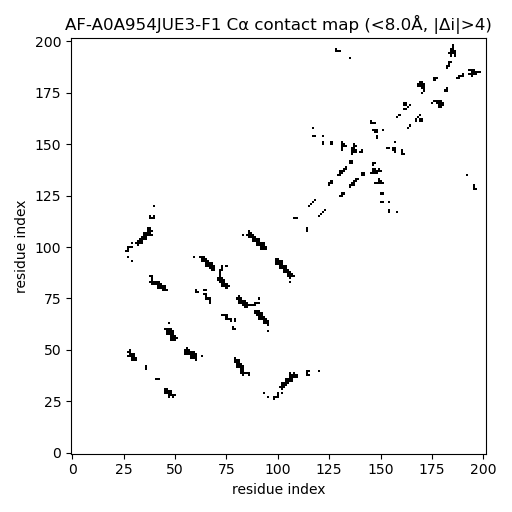00 98.06 81 LEU A CA 1
ATOM 623 C C . LEU A 1 81 ? -6.516 -3.781 6.979 1.00 98.06 81 LEU A C 1
ATOM 625 O O . LEU A 1 81 ? -7.096 -4.644 6.319 1.00 98.06 81 LEU A O 1
ATOM 629 N N . VAL A 1 82 ? -6.861 -2.497 6.927 1.00 98.44 82 VAL A N 1
ATOM 630 C CA . VAL A 1 82 ? -8.006 -1.982 6.173 1.00 98.44 82 VAL A CA 1
ATOM 631 C C . VAL A 1 82 ? -7.548 -1.403 4.843 1.00 98.44 82 VAL A C 1
ATOM 633 O O . VAL A 1 82 ? -6.601 -0.610 4.794 1.00 98.44 82 VAL A O 1
ATOM 636 N N . ARG A 1 83 ? -8.265 -1.752 3.770 1.00 96.69 83 ARG A N 1
ATOM 637 C CA . ARG A 1 83 ? -8.026 -1.263 2.409 1.00 96.69 83 ARG A CA 1
ATOM 638 C C . ARG A 1 83 ? -9.315 -0.747 1.757 1.00 96.69 83 ARG A C 1
ATOM 640 O O . ARG A 1 83 ? -10.370 -1.366 1.900 1.00 96.69 83 ARG A O 1
ATOM 647 N N . PRO A 1 84 ? -9.257 0.372 1.025 1.00 97.06 84 PRO A N 1
ATOM 648 C CA . PRO A 1 84 ? -10.378 0.886 0.256 1.00 97.06 84 PRO A CA 1
ATOM 649 C C . PRO A 1 84 ? -10.548 0.139 -1.075 1.00 97.06 84 PRO A C 1
ATOM 651 O O . PRO A 1 84 ? -9.600 -0.063 -1.826 1.00 97.06 84 PRO A O 1
ATOM 654 N N . LEU A 1 85 ? -11.792 -0.197 -1.397 1.00 96.69 85 LEU A N 1
ATOM 655 C CA . LEU A 1 85 ? -12.230 -0.749 -2.682 1.00 96.69 85 LEU A CA 1
ATOM 656 C C . LEU A 1 85 ? -12.951 0.305 -3.538 1.00 96.69 85 LEU A C 1
ATOM 658 O O . LEU A 1 85 ? -12.958 0.221 -4.765 1.00 96.69 85 LEU A O 1
ATOM 662 N N . ALA A 1 86 ? -13.548 1.312 -2.895 1.00 96.69 86 ALA A N 1
ATOM 663 C CA . ALA A 1 86 ? -14.265 2.399 -3.553 1.00 96.69 86 ALA A CA 1
ATOM 664 C C . ALA A 1 86 ? -14.178 3.711 -2.756 1.00 96.69 86 ALA A C 1
ATOM 666 O O . ALA A 1 86 ? -13.859 3.723 -1.568 1.00 96.69 86 ALA A O 1
ATOM 667 N N . PHE A 1 87 ? -14.489 4.828 -3.418 1.00 96.75 87 PHE A N 1
ATOM 668 C CA . PHE A 1 87 ? -14.611 6.134 -2.769 1.00 96.75 87 PHE A CA 1
ATOM 669 C C . PHE A 1 87 ? -15.935 6.259 -2.007 1.00 96.75 87 PHE A C 1
ATOM 671 O O . PHE A 1 87 ? -16.964 5.749 -2.451 1.00 96.75 87 PHE A O 1
ATOM 678 N N . GLY A 1 88 ? -15.930 6.999 -0.898 1.00 97.75 88 GLY A N 1
ATOM 679 C CA . GLY A 1 88 ? -17.128 7.288 -0.110 1.00 97.75 88 GLY A CA 1
ATOM 680 C C . GLY A 1 88 ? -16.897 7.175 1.393 1.00 97.75 88 GLY A C 1
ATOM 681 O O . GLY A 1 88 ? -15.769 7.247 1.867 1.00 97.75 88 GLY A O 1
ATOM 682 N N . LYS A 1 89 ? -17.982 7.010 2.153 1.00 98.62 89 LYS A N 1
ATOM 683 C CA . LYS A 1 89 ? -17.945 6.867 3.613 1.00 98.62 89 LYS A CA 1
ATOM 684 C C . LYS A 1 89 ? -18.343 5.453 3.999 1.00 98.62 89 LYS A C 1
ATOM 686 O O . LYS A 1 89 ? -19.386 4.971 3.563 1.00 98.62 89 LYS A O 1
ATOM 691 N N . GLY A 1 90 ? -17.521 4.821 4.820 1.00 98.25 90 GLY A N 1
ATOM 692 C CA . GLY A 1 90 ? -17.703 3.457 5.280 1.00 98.25 90 GLY A CA 1
ATOM 693 C C . GLY A 1 90 ? -17.381 3.298 6.755 1.00 98.25 90 GLY A C 1
ATOM 694 O O . GLY A 1 90 ? -16.960 4.243 7.430 1.00 98.25 90 GLY A O 1
ATOM 695 N N . LYS A 1 91 ? -17.615 2.091 7.261 1.00 98.62 91 LYS A N 1
ATOM 696 C CA . LYS A 1 91 ? -17.369 1.753 8.660 1.00 98.62 91 LYS A CA 1
ATOM 697 C C . LYS A 1 91 ? -16.778 0.358 8.802 1.00 98.62 91 LYS A C 1
ATOM 699 O O . LYS A 1 91 ? -17.158 -0.553 8.066 1.00 98.62 91 LYS A O 1
ATOM 704 N N . ILE A 1 92 ? -15.906 0.201 9.791 1.00 98.69 92 ILE A N 1
ATOM 705 C CA . ILE A 1 92 ? -15.394 -1.092 10.254 1.00 98.69 92 ILE A CA 1
ATOM 706 C C . ILE A 1 92 ? -15.835 -1.288 11.706 1.00 98.69 92 ILE A C 1
ATOM 708 O O . ILE A 1 92 ? -15.658 -0.386 12.521 1.00 98.69 92 ILE A O 1
ATOM 712 N N . GLU A 1 93 ? -16.400 -2.447 12.030 1.00 98.56 93 GLU A N 1
ATOM 713 C CA . GLU A 1 93 ? -16.642 -2.885 13.405 1.00 98.56 93 GLU A CA 1
ATOM 714 C C . GLU A 1 93 ? -15.405 -3.619 13.935 1.00 98.56 93 GLU A C 1
ATOM 716 O O . GLU A 1 93 ? -14.804 -4.442 13.240 1.00 98.56 93 GLU A O 1
ATOM 721 N N . VAL A 1 94 ? -15.049 -3.326 15.182 1.00 98.56 94 VAL A N 1
ATOM 722 C CA . VAL A 1 94 ? -14.026 -4.016 15.965 1.00 98.56 94 VAL A CA 1
ATOM 723 C C . VAL A 1 94 ? -14.699 -4.605 17.194 1.00 98.56 94 VAL A C 1
ATOM 725 O O . VAL A 1 94 ? -15.349 -3.874 17.945 1.00 98.56 94 VAL A O 1
ATOM 728 N N . ALA A 1 95 ? -14.547 -5.908 17.413 1.00 97.94 95 ALA A N 1
ATOM 729 C CA . ALA A 1 95 ? -15.170 -6.596 18.536 1.00 97.94 95 ALA A CA 1
ATOM 730 C C . ALA A 1 95 ? -14.174 -7.454 19.322 1.00 97.94 95 ALA A C 1
ATOM 732 O O . ALA A 1 95 ? -13.388 -8.206 18.744 1.00 97.94 95 ALA A O 1
ATOM 733 N N . HIS A 1 96 ? -14.250 -7.372 20.650 1.00 97.19 96 HIS A N 1
ATOM 734 C CA . HIS A 1 96 ? -13.465 -8.178 21.583 1.00 97.19 96 HIS A CA 1
ATOM 735 C C . HIS A 1 96 ? -14.248 -8.380 22.886 1.00 97.19 96 HIS A C 1
ATOM 737 O O . HIS A 1 96 ? -14.864 -7.442 23.385 1.00 97.19 96 HIS A O 1
ATOM 743 N N . ALA A 1 97 ? -14.247 -9.603 23.429 1.00 93.75 97 ALA A N 1
ATOM 744 C CA . ALA A 1 97 ? -14.909 -9.955 24.695 1.00 93.75 97 ALA A CA 1
ATOM 745 C C . ALA A 1 97 ? -16.371 -9.451 24.831 1.00 93.75 97 ALA A C 1
ATOM 747 O O . ALA A 1 97 ? -16.805 -9.033 25.899 1.00 93.75 97 ALA A O 1
ATOM 748 N N . GLY A 1 98 ? -17.142 -9.466 23.735 1.00 92.56 98 GLY A N 1
ATOM 749 C CA . GLY A 1 98 ? -18.537 -8.998 23.707 1.00 92.56 98 GLY A CA 1
ATOM 750 C C . GLY A 1 98 ? -18.713 -7.476 23.618 1.00 92.56 98 GLY A C 1
ATOM 751 O O . GLY A 1 98 ? -19.826 -7.009 23.378 1.00 92.56 98 GLY A O 1
ATOM 752 N N . GLN A 1 99 ? -17.633 -6.701 23.739 1.00 95.81 99 GLN A N 1
ATOM 753 C CA . GLN A 1 99 ? -17.628 -5.272 23.455 1.00 95.81 99 GLN A CA 1
ATOM 754 C C . GLN A 1 99 ? -17.423 -5.017 21.961 1.00 95.81 99 GLN A C 1
ATOM 756 O O . GLN A 1 99 ? -16.730 -5.770 21.274 1.00 95.81 99 GLN A O 1
ATOM 761 N N . LYS A 1 100 ? -18.016 -3.927 21.472 1.00 96.62 100 LYS A N 1
ATOM 762 C CA . LYS A 1 100 ? -17.935 -3.487 20.079 1.00 96.62 100 LYS A CA 1
ATOM 763 C C . LYS A 1 100 ? -17.565 -2.012 20.003 1.00 96.62 100 LYS A C 1
ATOM 765 O O . LYS A 1 100 ? -17.997 -1.212 20.835 1.00 96.62 100 LYS A O 1
ATOM 770 N N . SER A 1 101 ? -16.798 -1.660 18.983 1.00 97.12 101 SER A N 1
ATOM 771 C CA . SER A 1 101 ? -16.458 -0.289 18.613 1.00 97.12 101 SER A CA 1
ATOM 772 C C . SER A 1 101 ? -16.489 -0.151 17.093 1.00 97.12 101 SER A C 1
ATOM 774 O O . SER A 1 101 ? -16.284 -1.127 16.377 1.00 97.12 101 SER A O 1
ATOM 776 N N . GLU A 1 102 ? -16.747 1.052 16.590 1.00 97.75 102 GLU A N 1
ATOM 777 C CA . GLU A 1 102 ? -16.779 1.335 15.155 1.00 97.75 102 GLU A CA 1
ATOM 778 C C . GLU A 1 102 ? -15.705 2.355 14.785 1.00 97.75 102 GLU A C 1
ATOM 780 O O . GLU A 1 102 ? -15.509 3.350 15.486 1.00 97.75 102 GLU A O 1
ATOM 785 N N . ILE A 1 103 ? -15.068 2.139 13.637 1.00 98.50 103 ILE A N 1
ATOM 786 C CA . ILE A 1 103 ? -14.174 3.097 12.992 1.00 98.50 103 ILE A CA 1
ATOM 787 C C . ILE A 1 103 ? -14.908 3.714 11.810 1.00 98.50 103 ILE A C 1
ATOM 789 O O . ILE A 1 103 ? -15.382 2.995 10.930 1.00 98.50 103 ILE A O 1
ATOM 793 N N . SER A 1 104 ? -14.973 5.043 11.763 1.00 98.62 104 SER A N 1
ATOM 794 C CA . SER A 1 104 ? -15.499 5.766 10.599 1.00 98.62 104 SER A CA 1
ATOM 795 C C . SER A 1 104 ? -14.390 6.032 9.584 1.00 98.62 104 SER A C 1
ATOM 797 O O . SER A 1 104 ? -13.388 6.663 9.907 1.00 98.62 104 SER A O 1
ATOM 799 N N . VAL A 1 105 ? -14.570 5.593 8.342 1.00 98.69 105 VAL A N 1
ATOM 800 C CA . VAL A 1 105 ? -13.576 5.768 7.275 1.00 98.69 105 VAL A CA 1
ATOM 801 C C . VAL A 1 105 ? -14.188 6.587 6.146 1.00 98.69 105 VAL A C 1
ATOM 803 O O . VAL A 1 105 ? -15.276 6.279 5.664 1.00 98.69 105 VAL A O 1
ATOM 806 N N . GLU A 1 106 ? -13.494 7.624 5.694 1.00 98.56 106 GLU A N 1
ATOM 807 C CA . GLU A 1 106 ? -13.851 8.365 4.483 1.00 98.56 106 GLU A CA 1
ATOM 808 C C . GLU A 1 106 ? -12.740 8.210 3.445 1.00 98.56 106 GLU A C 1
ATOM 810 O O . GLU A 1 106 ? -11.595 8.549 3.705 1.00 98.56 106 GLU A O 1
ATOM 815 N N . VAL A 1 107 ? -13.067 7.716 2.257 1.00 97.62 107 VAL A N 1
ATOM 816 C CA . VAL A 1 107 ? -12.121 7.504 1.160 1.00 97.62 107 VAL A CA 1
ATOM 817 C C . VAL A 1 107 ? -12.384 8.548 0.084 1.00 97.62 107 VAL A C 1
ATOM 819 O O . VAL A 1 107 ? -13.464 8.575 -0.516 1.00 97.62 107 VAL A O 1
ATOM 822 N N . LYS A 1 108 ? -11.397 9.406 -0.175 1.00 95.62 108 LYS A N 1
ATOM 823 C CA . LYS A 1 108 ? -11.487 10.508 -1.138 1.00 95.62 108 LYS A CA 1
ATOM 824 C C . LYS A 1 108 ? -10.589 10.268 -2.348 1.00 95.62 108 LYS A C 1
ATOM 826 O O . LYS A 1 108 ? -9.522 9.669 -2.222 1.00 95.62 108 LYS A O 1
ATOM 831 N N . PRO A 1 109 ? -10.977 10.763 -3.534 1.00 92.69 109 PRO A N 1
ATOM 832 C CA . PRO A 1 109 ? -10.049 10.859 -4.648 1.00 92.69 109 PRO A CA 1
ATOM 833 C C . PRO A 1 109 ? -8.943 11.870 -4.318 1.00 92.69 109 PRO A C 1
ATOM 835 O O . PRO A 1 109 ? -9.195 12.912 -3.708 1.00 92.69 109 PRO A O 1
ATOM 838 N N . ARG A 1 110 ? -7.711 11.594 -4.760 1.00 88.81 110 ARG A N 1
ATOM 839 C CA . ARG A 1 110 ? -6.595 12.539 -4.613 1.00 88.81 110 ARG A CA 1
ATOM 840 C C . ARG A 1 110 ? -6.888 13.820 -5.396 1.00 88.81 110 ARG A C 1
ATOM 842 O O . ARG A 1 110 ? -7.329 13.768 -6.543 1.00 88.81 110 ARG A O 1
ATOM 849 N N . ALA A 1 111 ? -6.561 14.973 -4.811 1.00 83.75 111 ALA A N 1
ATOM 850 C CA . ALA A 1 111 ? -6.869 16.292 -5.378 1.00 83.75 111 ALA A CA 1
ATOM 851 C C . ALA A 1 111 ? -6.287 16.537 -6.785 1.00 83.75 111 ALA A C 1
ATOM 853 O O . ALA A 1 111 ? -6.826 17.320 -7.558 1.00 83.75 111 ALA A O 1
ATOM 854 N N . ASN A 1 112 ? -5.192 15.861 -7.140 1.00 80.25 112 ASN A N 1
ATOM 855 C CA . ASN A 1 112 ? -4.553 15.974 -8.453 1.00 80.25 112 ASN A CA 1
ATOM 856 C C . ASN A 1 112 ? -5.139 15.020 -9.515 1.00 80.25 112 ASN A C 1
ATOM 858 O O . ASN A 1 112 ? -4.566 14.908 -10.598 1.00 80.25 112 ASN A O 1
ATOM 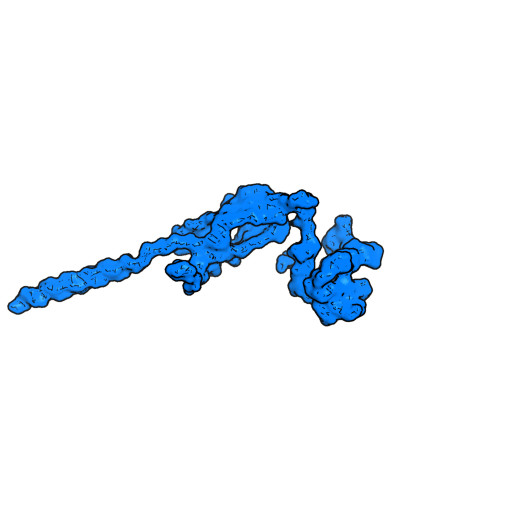862 N N . GLY A 1 113 ? -6.210 14.286 -9.191 1.00 76.12 113 GLY A N 1
ATOM 863 C CA . GLY A 1 113 ? -6.835 13.292 -10.067 1.00 76.12 113 GLY A CA 1
ATOM 864 C C . GLY A 1 113 ? -5.969 12.059 -10.350 1.00 76.12 113 GLY A C 1
ATOM 865 O O . GLY A 1 113 ? -6.355 11.216 -11.156 1.00 76.12 113 GLY A O 1
ATOM 866 N N . LYS A 1 114 ? -4.790 11.935 -9.725 1.00 78.81 114 LYS A N 1
ATOM 867 C CA . LYS A 1 114 ? -3.898 10.791 -9.927 1.00 78.81 114 LYS A CA 1
ATOM 868 C C . LYS A 1 114 ? -4.283 9.663 -8.982 1.00 78.81 114 LYS A C 1
ATOM 870 O O . LYS A 1 114 ? -4.284 9.840 -7.768 1.00 78.81 114 LYS A O 1
ATOM 875 N N . ASN A 1 115 ? -4.481 8.476 -9.543 1.00 81.25 115 ASN A N 1
ATOM 876 C CA . ASN A 1 115 ? -4.769 7.269 -8.764 1.00 81.25 115 ASN A CA 1
ATOM 877 C C . ASN A 1 115 ? -3.531 6.703 -8.050 1.00 81.25 115 ASN A C 1
ATOM 879 O O . ASN A 1 115 ? -3.677 5.903 -7.135 1.00 81.25 115 ASN A O 1
ATOM 883 N N . ALA A 1 116 ? -2.326 7.129 -8.447 1.00 89.31 116 ALA A N 1
ATOM 884 C CA . ALA A 1 116 ? -1.064 6.673 -7.877 1.00 89.31 116 ALA A CA 1
ATOM 885 C C . ALA A 1 116 ? -0.015 7.797 -7.808 1.00 89.31 116 ALA A C 1
ATOM 887 O O . ALA A 1 116 ? -0.029 8.764 -8.575 1.00 89.31 116 ALA A O 1
ATOM 888 N N . SER A 1 117 ? 0.915 7.647 -6.877 1.00 90.88 117 SER A N 1
ATOM 889 C CA . SER A 1 117 ? 2.063 8.494 -6.596 1.00 90.88 117 SER A CA 1
ATOM 890 C C . SER A 1 117 ? 3.312 7.638 -6.692 1.00 90.88 117 SER A C 1
ATOM 892 O O . SER A 1 117 ? 3.456 6.651 -5.978 1.00 90.88 117 SER A O 1
ATOM 894 N N . PHE A 1 118 ? 4.258 8.045 -7.537 1.00 93.12 118 PHE A N 1
ATOM 895 C CA . PHE A 1 118 ? 5.529 7.336 -7.644 1.00 93.12 118 PHE A CA 1
ATOM 896 C C . PHE A 1 118 ? 6.267 7.289 -6.294 1.00 93.12 118 PHE A C 1
ATOM 898 O O . PHE A 1 118 ? 6.785 6.248 -5.904 1.00 93.12 118 PHE A O 1
ATOM 905 N N . VAL A 1 119 ? 6.226 8.389 -5.536 1.00 93.69 119 VAL A N 1
ATOM 906 C CA . VAL A 1 119 ? 6.920 8.499 -4.246 1.00 93.69 119 VAL A CA 1
ATOM 907 C C . VAL A 1 119 ? 6.234 7.699 -3.141 1.00 93.69 119 VAL A C 1
ATOM 909 O O . VAL A 1 119 ? 6.918 7.036 -2.372 1.00 93.69 119 VAL A O 1
ATOM 912 N N . LYS A 1 120 ? 4.900 7.761 -3.041 1.00 91.50 120 LYS A N 1
ATOM 913 C CA . LYS A 1 120 ? 4.171 7.113 -1.937 1.00 91.50 120 LYS A CA 1
ATOM 914 C C . LYS A 1 120 ? 3.839 5.649 -2.214 1.00 91.50 120 LYS A C 1
ATOM 916 O O . LYS A 1 120 ? 3.821 4.861 -1.280 1.00 91.50 120 LYS A O 1
ATOM 921 N N . ASP A 1 121 ? 3.618 5.291 -3.477 1.00 92.00 121 ASP A N 1
ATOM 922 C CA . ASP A 1 121 ? 3.018 4.000 -3.819 1.00 92.00 121 ASP A CA 1
ATOM 923 C C . ASP A 1 121 ? 3.995 3.075 -4.570 1.00 92.00 121 ASP A C 1
ATOM 925 O O . ASP A 1 121 ? 3.858 1.860 -4.497 1.00 92.00 121 ASP A O 1
ATOM 929 N N . VAL A 1 122 ? 5.009 3.610 -5.271 1.00 93.81 122 VAL A N 1
ATOM 930 C CA . VAL A 1 122 ? 5.945 2.790 -6.074 1.00 93.81 122 VAL A CA 1
ATOM 931 C C . VAL A 1 122 ? 7.304 2.627 -5.399 1.00 93.81 122 VAL A C 1
ATOM 933 O O . VAL A 1 122 ? 7.778 1.503 -5.239 1.00 93.81 122 VAL A O 1
ATOM 936 N N . ILE A 1 123 ? 7.940 3.722 -4.973 1.00 96.00 123 ILE A N 1
ATOM 937 C CA . ILE A 1 123 ? 9.266 3.672 -4.336 1.00 96.00 123 ILE A CA 1
ATOM 938 C C . ILE A 1 123 ? 9.294 2.742 -3.110 1.00 96.00 123 ILE A C 1
ATOM 940 O O . ILE A 1 123 ? 10.214 1.925 -3.031 1.00 96.00 123 ILE A O 1
ATOM 944 N N . PRO A 1 124 ? 8.304 2.755 -2.192 1.00 93.75 124 PRO A N 1
ATOM 945 C CA . PRO A 1 124 ? 8.310 1.841 -1.052 1.00 93.75 124 PRO A CA 1
ATOM 946 C C . PRO A 1 124 ? 8.272 0.369 -1.466 1.00 93.75 124 PRO A C 1
ATOM 948 O O . PRO A 1 124 ? 8.948 -0.452 -0.849 1.00 93.75 124 PRO A O 1
ATOM 951 N N . VAL A 1 125 ? 7.559 0.035 -2.546 1.00 93.38 125 VAL A N 1
ATOM 952 C CA . VAL A 1 125 ? 7.517 -1.328 -3.097 1.00 93.38 125 VAL A CA 1
ATOM 953 C C . VAL A 1 125 ? 8.880 -1.719 -3.668 1.00 93.38 125 VAL A C 1
ATOM 955 O O . VAL A 1 125 ? 9.374 -2.811 -3.387 1.00 93.38 125 VAL A O 1
ATOM 958 N N . LEU A 1 126 ? 9.537 -0.820 -4.410 1.00 94.44 126 LEU A N 1
ATOM 959 C CA . LEU A 1 126 ? 10.891 -1.053 -4.928 1.00 94.44 126 LEU A CA 1
ATOM 960 C C . LEU A 1 126 ? 11.913 -1.236 -3.797 1.00 94.44 126 LEU A C 1
ATOM 962 O O . LEU A 1 126 ? 12.777 -2.110 -3.889 1.00 94.44 126 LEU A O 1
ATOM 966 N N . ASN A 1 127 ? 11.788 -0.450 -2.727 1.00 93.94 127 ASN A N 1
ATOM 967 C CA . ASN A 1 127 ? 12.637 -0.534 -1.541 1.00 93.94 127 ASN A CA 1
ATOM 968 C C . ASN A 1 127 ? 12.417 -1.860 -0.797 1.00 93.94 127 ASN A C 1
ATOM 970 O O . ASN A 1 127 ? 13.383 -2.582 -0.550 1.00 93.94 127 ASN A O 1
ATOM 974 N N . LYS A 1 128 ? 11.159 -2.221 -0.500 1.00 93.00 128 LYS A N 1
ATOM 975 C CA . LYS A 1 128 ? 10.787 -3.491 0.152 1.00 93.00 128 LYS A CA 1
ATOM 976 C C . LYS A 1 128 ? 11.240 -4.697 -0.675 1.00 93.00 128 LYS A C 1
ATOM 978 O O . LYS A 1 128 ? 11.747 -5.667 -0.121 1.00 93.00 128 LYS A O 1
ATOM 983 N N . GLY A 1 129 ? 11.123 -4.613 -2.000 1.00 93.00 129 GLY A N 1
ATOM 984 C CA . GLY A 1 129 ? 11.609 -5.627 -2.938 1.00 93.00 129 GLY A CA 1
ATOM 985 C C . GLY A 1 129 ? 13.133 -5.661 -3.110 1.00 93.00 129 GLY A C 1
ATOM 986 O O . GLY A 1 129 ? 13.646 -6.529 -3.813 1.00 93.00 129 GLY A O 1
ATOM 987 N N . GLY A 1 130 ? 13.879 -4.735 -2.502 1.00 93.75 130 GLY A N 1
ATOM 988 C CA . GLY A 1 130 ? 15.338 -4.677 -2.577 1.00 93.75 130 GLY A CA 1
ATOM 989 C C . GLY A 1 130 ? 15.904 -4.198 -3.922 1.00 93.75 130 GLY A C 1
ATOM 990 O O . GLY A 1 130 ? 17.097 -4.368 -4.184 1.00 93.75 130 GLY A O 1
ATOM 991 N N . CYS A 1 131 ? 15.078 -3.614 -4.795 1.00 95.31 131 CYS A N 1
ATOM 992 C CA . CYS A 1 131 ? 15.476 -3.178 -6.136 1.00 95.31 131 CYS A CA 1
ATOM 993 C C . CYS A 1 131 ? 16.449 -1.990 -6.081 1.00 95.31 131 CYS A C 1
ATOM 995 O O . CYS A 1 131 ? 17.490 -1.996 -6.739 1.00 95.31 131 CYS A O 1
ATOM 997 N N . SER A 1 132 ? 16.126 -1.002 -5.251 1.00 95.56 132 SER A N 1
ATOM 998 C CA . SER A 1 132 ? 16.842 0.264 -5.031 1.00 95.56 132 SER A CA 1
ATOM 999 C C . SER A 1 132 ? 17.940 0.160 -3.959 1.00 95.56 132 SER A C 1
ATOM 1001 O O . SER A 1 132 ? 18.296 1.150 -3.321 1.00 95.56 132 SER A O 1
ATOM 1003 N N . LEU A 1 133 ? 18.497 -1.039 -3.747 1.00 94.19 133 LEU A N 1
ATOM 1004 C CA . LEU A 1 133 ? 19.630 -1.271 -2.846 1.00 94.19 133 LEU A CA 1
ATOM 1005 C C . LEU A 1 133 ? 20.965 -1.228 -3.597 1.00 94.19 133 LEU A C 1
ATOM 1007 O O . LEU A 1 133 ? 21.052 -1.601 -4.773 1.00 94.19 133 LEU A O 1
ATOM 1011 N N . GLY A 1 134 ? 22.033 -0.843 -2.889 1.00 93.62 134 GLY A N 1
ATOM 1012 C CA . GLY A 1 134 ? 23.382 -0.685 -3.453 1.00 93.62 134 GLY A CA 1
ATOM 1013 C C . GLY A 1 134 ? 23.966 -1.949 -4.100 1.00 93.62 134 GLY A C 1
ATOM 1014 O O . GLY A 1 134 ? 24.851 -1.855 -4.944 1.00 93.62 134 GLY A O 1
ATOM 1015 N N . GLY A 1 135 ? 23.445 -3.134 -3.765 1.00 92.19 135 GLY A N 1
ATOM 1016 C CA . GLY A 1 135 ? 23.851 -4.399 -4.384 1.00 92.19 135 GLY A CA 1
ATOM 1017 C C . GLY A 1 135 ? 23.265 -4.659 -5.781 1.00 92.19 135 GLY A C 1
ATOM 1018 O O . GLY A 1 135 ? 23.700 -5.591 -6.455 1.00 92.19 135 GLY A O 1
ATOM 1019 N N . CYS A 1 136 ? 22.271 -3.882 -6.230 1.00 94.44 136 CYS A N 1
ATOM 1020 C CA . CYS A 1 136 ? 21.538 -4.118 -7.482 1.00 94.44 136 CYS A CA 1
ATOM 1021 C C . CYS A 1 136 ? 21.359 -2.822 -8.291 1.00 94.44 136 CYS A C 1
ATOM 1023 O O . CYS A 1 136 ? 22.351 -2.261 -8.765 1.00 94.44 136 CYS A O 1
ATOM 1025 N N . HIS A 1 137 ? 20.123 -2.354 -8.502 1.00 97.12 137 HIS A N 1
ATOM 1026 C CA . HIS A 1 137 ? 19.860 -1.228 -9.401 1.00 97.12 137 HIS A CA 1
ATOM 1027 C C . HIS A 1 137 ? 20.316 0.112 -8.825 1.00 97.12 137 HIS A C 1
ATOM 1029 O O . HIS A 1 137 ? 20.590 1.012 -9.609 1.00 97.12 137 HIS A O 1
ATOM 1035 N N . ALA A 1 138 ? 20.517 0.216 -7.506 1.00 97.06 138 ALA A N 1
ATOM 1036 C CA . ALA A 1 138 ? 21.169 1.375 -6.892 1.00 97.06 138 ALA A CA 1
ATOM 1037 C C . ALA A 1 138 ? 22.687 1.233 -6.702 1.00 97.06 138 ALA A C 1
ATOM 1039 O O . ALA A 1 138 ? 23.303 1.998 -5.960 1.00 97.06 138 ALA A O 1
ATOM 1040 N N . SER A 1 139 ? 23.321 0.262 -7.368 1.00 96.06 139 SER A N 1
ATOM 1041 C CA . SER A 1 139 ? 24.784 0.233 -7.477 1.00 96.06 139 SER A CA 1
ATOM 1042 C C . SER A 1 139 ? 25.305 1.393 -8.338 1.00 96.06 139 SER A C 1
ATOM 1044 O O . SER A 1 139 ? 24.562 1.984 -9.124 1.00 96.06 139 SER A O 1
ATOM 1046 N N . GLN A 1 140 ? 26.606 1.695 -8.240 1.00 93.19 140 GLN A N 1
ATOM 1047 C CA . GLN A 1 140 ? 27.243 2.825 -8.943 1.00 93.19 140 GLN A CA 1
ATOM 1048 C C . GLN A 1 140 ? 26.909 2.889 -10.446 1.00 93.19 140 GLN A C 1
ATOM 1050 O O . GLN A 1 140 ? 26.687 3.976 -10.983 1.00 93.19 140 GLN A O 1
ATOM 1055 N N . PHE A 1 141 ? 26.810 1.732 -11.106 1.00 93.44 141 PHE A N 1
ATOM 1056 C CA . PHE A 1 141 ? 26.517 1.609 -12.539 1.00 93.44 141 PHE A CA 1
ATOM 1057 C C . PHE A 1 141 ? 25.127 1.020 -12.838 1.00 93.44 141 PHE A C 1
ATOM 1059 O O . PHE A 1 141 ? 24.820 0.735 -13.993 1.00 93.44 141 PHE A O 1
ATOM 1066 N N . GLY A 1 142 ? 24.284 0.808 -11.821 1.00 95.25 142 GLY A N 1
ATOM 1067 C CA . GLY A 1 142 ? 23.032 0.066 -11.970 1.00 95.25 142 GLY A CA 1
ATOM 1068 C C . GLY A 1 142 ? 23.247 -1.379 -12.447 1.00 95.25 142 GLY A C 1
ATOM 1069 O O . GLY A 1 142 ? 24.340 -1.946 -12.344 1.00 95.25 142 GLY A O 1
ATOM 1070 N N . LYS A 1 143 ? 22.189 -2.012 -12.965 1.00 94.12 143 LYS A N 1
ATOM 1071 C CA . LYS A 1 143 ? 22.244 -3.371 -13.538 1.00 94.12 143 LYS A CA 1
ATOM 1072 C C . LYS A 1 143 ? 21.368 -3.465 -14.779 1.00 94.12 143 LYS A C 1
ATOM 1074 O O . LYS A 1 143 ? 20.240 -2.985 -14.774 1.00 94.12 143 LYS A O 1
ATOM 1079 N N . GLY A 1 144 ? 21.873 -4.113 -15.832 1.00 90.19 144 GLY A N 1
ATOM 1080 C CA . GLY A 1 144 ? 21.108 -4.341 -17.066 1.00 90.19 144 GLY A CA 1
ATOM 1081 C C . GLY A 1 144 ? 20.620 -3.047 -17.727 1.00 90.19 144 GLY A C 1
ATOM 1082 O O . GLY A 1 144 ? 19.492 -3.001 -18.208 1.00 90.19 144 GLY A O 1
ATOM 1083 N N . GLY A 1 145 ? 21.433 -1.986 -17.664 1.00 92.25 145 GLY A N 1
ATOM 1084 C CA . GLY A 1 145 ? 21.080 -0.657 -18.170 1.00 92.25 145 GLY A CA 1
ATOM 1085 C C . GLY A 1 145 ? 20.006 0.071 -17.361 1.00 92.25 145 GLY A C 1
ATOM 1086 O O . GLY A 1 145 ? 19.502 1.072 -17.837 1.00 92.25 145 GLY A O 1
ATOM 1087 N N . PHE A 1 146 ? 19.618 -0.431 -16.184 1.00 95.44 146 PHE A N 1
ATOM 1088 C CA . PHE A 1 146 ? 18.626 0.193 -15.311 1.00 95.44 146 PHE A CA 1
ATOM 1089 C C . PHE A 1 146 ? 19.280 0.626 -14.001 1.00 95.44 146 PHE A C 1
ATOM 1091 O O . PHE A 1 146 ? 19.813 -0.220 -13.263 1.00 95.44 146 PHE A O 1
ATOM 1098 N N . LYS A 1 147 ? 19.233 1.932 -13.726 1.00 96.31 147 LYS A N 1
ATOM 1099 C CA . LYS A 1 147 ? 19.803 2.543 -12.529 1.00 96.31 147 LYS A CA 1
ATOM 1100 C C . LYS A 1 147 ? 18.716 3.258 -11.735 1.00 96.31 147 LYS A C 1
ATOM 1102 O O . LYS A 1 147 ? 17.907 3.985 -12.289 1.00 96.31 147 LYS A O 1
ATOM 1107 N N . LEU A 1 148 ? 18.720 3.018 -10.432 1.00 97.25 148 LEU A N 1
ATOM 1108 C CA . LEU A 1 148 ? 17.881 3.698 -9.457 1.00 97.25 148 LEU A CA 1
ATOM 1109 C C . LEU A 1 148 ? 18.776 4.403 -8.442 1.00 97.25 148 LEU A C 1
ATOM 1111 O O . LEU A 1 148 ? 19.932 4.030 -8.238 1.00 97.25 148 LEU A O 1
ATOM 1115 N N . SER A 1 149 ? 18.238 5.403 -7.774 1.00 97.56 149 SER A N 1
ATOM 1116 C CA . SER A 1 149 ? 18.845 6.026 -6.616 1.00 97.56 149 SER A CA 1
ATOM 1117 C C . SER A 1 149 ? 18.710 5.117 -5.389 1.00 97.56 149 SER A C 1
ATOM 1119 O O . SER A 1 149 ? 17.801 4.283 -5.282 1.00 97.56 149 SER A O 1
ATOM 1121 N N . LEU A 1 150 ? 19.647 5.245 -4.449 1.00 96.94 150 LEU A N 1
ATOM 1122 C CA . LEU A 1 150 ? 19.648 4.439 -3.230 1.00 96.94 150 LEU A CA 1
ATOM 1123 C C . LEU A 1 150 ? 18.408 4.768 -2.390 1.00 96.94 150 LEU A C 1
ATOM 1125 O O . LEU A 1 150 ? 18.179 5.928 -2.058 1.00 96.94 150 LEU A O 1
ATOM 1129 N N . PHE A 1 151 ? 17.608 3.747 -2.071 1.00 95.12 151 PHE A N 1
ATOM 1130 C CA . PHE A 1 151 ? 16.330 3.870 -1.353 1.00 95.12 151 PHE A CA 1
ATOM 1131 C C . PHE A 1 151 ? 15.310 4.837 -1.988 1.00 95.12 151 PHE A C 1
ATOM 1133 O O . PHE A 1 151 ? 14.372 5.264 -1.313 1.00 95.12 151 PHE A O 1
ATOM 1140 N N . GLY A 1 152 ? 15.463 5.175 -3.273 1.00 95.12 152 GLY A N 1
ATOM 1141 C CA . GLY A 1 152 ? 14.592 6.141 -3.946 1.00 95.12 152 GLY A CA 1
ATOM 1142 C C . GLY A 1 152 ? 14.852 7.602 -3.560 1.00 95.12 152 GLY A C 1
ATOM 1143 O O . GLY A 1 152 ? 13.930 8.412 -3.607 1.00 95.12 152 GLY A O 1
ATOM 1144 N N . TYR A 1 153 ? 16.079 7.936 -3.140 1.00 96.69 153 TYR A N 1
ATOM 1145 C CA . TYR A 1 153 ? 16.506 9.286 -2.752 1.00 96.69 153 TYR A CA 1
ATOM 1146 C C . TYR A 1 153 ? 16.225 10.380 -3.801 1.00 96.69 153 TYR A C 1
ATOM 1148 O O . TYR A 1 153 ? 15.929 11.511 -3.424 1.00 96.69 153 TYR A O 1
ATOM 1156 N N . ALA A 1 154 ? 16.312 10.057 -5.093 1.00 97.31 154 ALA A N 1
ATOM 1157 C CA . ALA A 1 154 ? 16.142 10.989 -6.210 1.00 97.31 154 ALA A CA 1
ATOM 1158 C C . ALA A 1 154 ? 14.967 10.557 -7.116 1.00 97.31 154 ALA A C 1
ATOM 1160 O O . ALA A 1 154 ? 15.182 10.076 -8.236 1.00 97.31 154 ALA A O 1
ATOM 1161 N N . PRO A 1 155 ? 13.706 10.685 -6.656 1.00 97.19 155 PRO A N 1
ATOM 1162 C CA . PRO A 1 155 ? 12.523 10.226 -7.390 1.00 97.19 155 PRO A CA 1
ATOM 1163 C C . PRO A 1 155 ? 12.369 10.870 -8.776 1.00 97.19 155 PRO A C 1
ATOM 1165 O O . PRO A 1 155 ? 11.821 10.258 -9.695 1.00 97.19 155 PRO A O 1
ATOM 1168 N N . GLU A 1 156 ? 12.851 12.100 -8.942 1.00 96.56 156 GLU A N 1
ATOM 1169 C CA . GLU A 1 156 ? 12.869 12.835 -10.205 1.00 96.56 156 GLU A CA 1
ATOM 1170 C C . GLU A 1 156 ? 13.810 12.221 -11.251 1.00 96.56 156 GLU A C 1
ATOM 1172 O O . GLU A 1 156 ? 13.584 12.408 -12.447 1.00 96.56 156 GLU A O 1
ATOM 1177 N N . GLN A 1 157 ? 14.815 11.458 -10.812 1.00 95.69 157 GLN A N 1
ATOM 1178 C CA . GLN A 1 157 ? 15.731 10.696 -11.666 1.00 95.69 157 GLN A CA 1
ATOM 1179 C C . GLN A 1 157 ? 15.238 9.255 -11.853 1.00 95.69 157 GLN A C 1
ATOM 1181 O O . GLN A 1 157 ? 15.278 8.719 -12.957 1.00 95.69 157 GLN A O 1
ATOM 1186 N N . ASP A 1 158 ? 14.682 8.651 -10.805 1.00 97.12 158 ASP A N 1
ATOM 1187 C CA . ASP A 1 158 ? 14.219 7.260 -10.840 1.00 97.12 158 ASP A CA 1
ATOM 1188 C C . ASP A 1 158 ? 12.993 7.058 -11.731 1.00 97.12 158 ASP A C 1
ATOM 1190 O O . ASP A 1 158 ? 12.876 6.050 -12.433 1.00 97.12 158 ASP A O 1
ATOM 1194 N N . TYR A 1 159 ? 12.065 8.019 -11.728 1.00 96.31 159 TYR A N 1
ATOM 1195 C CA . TYR A 1 159 ? 10.869 7.931 -12.556 1.00 96.31 159 TYR A CA 1
ATOM 1196 C C . TYR A 1 159 ? 11.189 7.841 -14.057 1.00 96.31 159 TYR A C 1
ATOM 1198 O O . TYR A 1 159 ? 10.674 6.924 -14.701 1.00 96.31 159 TYR A O 1
ATOM 1206 N N . PRO A 1 160 ? 11.992 8.740 -14.668 1.00 95.00 160 PRO A N 1
ATOM 1207 C CA . PRO A 1 160 ? 12.326 8.616 -16.083 1.00 95.00 160 PRO A CA 1
ATOM 1208 C C . PRO A 1 160 ? 13.136 7.351 -16.391 1.00 95.00 160 PRO A C 1
ATOM 1210 O O . PRO A 1 160 ? 12.838 6.717 -17.398 1.00 95.00 160 PRO A O 1
ATOM 1213 N N . GLU A 1 161 ? 14.061 6.921 -15.531 1.00 94.75 161 GLU A N 1
ATOM 1214 C CA . GLU A 1 161 ? 14.794 5.649 -15.696 1.00 94.75 161 GLU A CA 1
ATOM 1215 C C . GLU A 1 161 ? 13.852 4.436 -15.785 1.00 94.75 161 GLU A C 1
ATOM 1217 O O . GLU A 1 161 ? 14.024 3.520 -16.599 1.00 94.75 161 GLU A O 1
ATOM 1222 N N . MET A 1 162 ? 12.798 4.448 -14.970 1.00 94.31 162 MET A N 1
ATOM 1223 C CA . MET A 1 162 ? 11.806 3.383 -14.937 1.00 94.31 162 MET A CA 1
ATOM 1224 C C . MET A 1 162 ? 10.778 3.487 -16.072 1.00 94.31 162 MET A C 1
ATOM 1226 O O . MET A 1 162 ? 10.446 2.482 -16.694 1.00 94.31 162 MET A O 1
ATOM 1230 N N . ALA A 1 163 ? 10.236 4.677 -16.326 1.00 92.88 163 ALA A N 1
ATOM 1231 C CA . ALA A 1 163 ? 9.053 4.863 -17.166 1.00 92.88 163 ALA A CA 1
ATOM 1232 C C . ALA A 1 163 ? 9.353 5.386 -18.580 1.00 92.88 163 ALA A C 1
ATOM 1234 O O . ALA A 1 163 ? 8.460 5.379 -19.427 1.00 92.88 163 ALA A O 1
ATOM 1235 N N . ARG A 1 164 ? 10.559 5.907 -18.842 1.00 88.94 164 ARG A N 1
ATOM 1236 C CA . ARG A 1 164 ? 10.892 6.622 -20.091 1.00 88.94 164 ARG A CA 1
ATOM 1237 C C . ARG A 1 164 ? 12.144 6.104 -20.788 1.00 88.94 164 ARG A C 1
ATOM 1239 O O . ARG A 1 164 ? 12.153 6.037 -22.016 1.00 88.94 164 ARG A O 1
ATOM 1246 N N . ASP A 1 165 ? 13.166 5.750 -20.024 1.00 89.56 165 ASP A N 1
ATOM 1247 C CA . ASP A 1 165 ? 14.461 5.332 -20.547 1.00 89.56 165 ASP A CA 1
ATOM 1248 C C . ASP A 1 165 ? 14.390 4.021 -21.362 1.00 89.56 165 ASP A C 1
ATOM 1250 O O . ASP A 1 165 ? 13.418 3.260 -21.290 1.00 89.56 165 ASP A O 1
ATOM 1254 N N . ASP A 1 166 ? 15.407 3.806 -22.200 1.00 85.12 166 ASP A N 1
ATOM 1255 C CA . ASP A 1 166 ? 15.552 2.683 -23.132 1.00 85.12 166 ASP A CA 1
ATOM 1256 C C . ASP A 1 166 ? 14.271 2.412 -23.941 1.00 85.12 166 ASP A C 1
ATOM 1258 O O . ASP A 1 166 ? 13.750 1.295 -24.014 1.00 85.12 166 ASP A O 1
ATOM 1262 N N . ARG A 1 167 ? 13.733 3.490 -24.531 1.00 86.56 167 ARG A N 1
ATOM 1263 C CA . ARG A 1 167 ? 12.524 3.484 -25.373 1.00 86.56 167 ARG A CA 1
ATOM 1264 C C . ARG A 1 167 ? 11.290 2.934 -24.646 1.00 86.56 167 ARG A C 1
ATOM 1266 O O . ARG A 1 167 ? 10.510 2.196 -25.240 1.00 86.56 167 ARG A O 1
ATOM 1273 N N . GLN A 1 168 ? 11.123 3.278 -23.365 1.00 88.06 168 GLN A N 1
ATOM 1274 C CA . GLN A 1 168 ? 9.968 2.886 -22.538 1.00 88.06 168 GLN A CA 1
ATOM 1275 C C . GLN A 1 168 ? 9.783 1.372 -22.375 1.00 88.06 168 GLN A C 1
ATOM 1277 O O . GLN A 1 168 ? 8.724 0.906 -21.964 1.00 88.06 168 GLN A O 1
ATOM 1282 N N . ARG A 1 169 ? 10.815 0.567 -22.638 1.00 89.38 169 ARG A N 1
ATOM 1283 C CA . ARG A 1 169 ? 10.683 -0.898 -22.637 1.00 89.38 169 ARG A CA 1
ATOM 1284 C C . ARG A 1 169 ? 10.313 -1.506 -21.278 1.00 89.38 169 ARG A C 1
ATOM 1286 O O . ARG A 1 169 ? 9.958 -2.678 -21.214 1.00 89.38 169 ARG A O 1
ATOM 1293 N N . ARG A 1 170 ? 10.487 -0.765 -20.177 1.00 94.12 170 ARG A N 1
ATOM 1294 C CA . ARG A 1 170 ? 10.350 -1.277 -18.801 1.00 94.12 170 ARG A CA 1
ATOM 1295 C C . ARG A 1 170 ? 8.916 -1.253 -18.285 1.00 94.12 170 ARG A C 1
ATOM 1297 O O . ARG A 1 170 ? 8.572 -2.107 -17.467 1.00 94.12 170 ARG A O 1
ATOM 1304 N N . VAL A 1 171 ? 8.104 -0.322 -18.786 1.00 94.69 171 VAL A N 1
ATOM 1305 C CA . VAL A 1 171 ? 6.708 -0.115 -18.391 1.00 94.69 171 VAL A CA 1
ATOM 1306 C C . VAL A 1 171 ? 5.843 -0.102 -19.644 1.00 94.69 171 VAL A C 1
ATOM 1308 O O . VAL A 1 171 ? 5.961 0.785 -20.484 1.00 94.69 171 VAL A O 1
ATOM 1311 N N . SER A 1 172 ? 4.951 -1.080 -19.752 1.00 92.31 172 SER A N 1
ATOM 1312 C CA . SER A 1 172 ? 3.949 -1.132 -20.811 1.00 92.31 172 SER A CA 1
ATOM 1313 C C . SER A 1 172 ? 2.660 -0.494 -20.306 1.00 92.31 172 SER A C 1
ATOM 1315 O O . SER A 1 172 ? 2.047 -0.988 -19.367 1.00 92.31 172 SER A O 1
ATOM 1317 N N . ILE A 1 173 ? 2.235 0.608 -20.924 1.00 89.56 173 ILE A N 1
ATOM 1318 C CA . ILE A 1 173 ? 0.973 1.276 -20.559 1.00 89.56 173 ILE A CA 1
ATOM 1319 C C . ILE A 1 173 ? -0.231 0.509 -21.125 1.00 89.56 173 ILE A C 1
ATOM 1321 O O . ILE A 1 173 ? -1.291 0.482 -20.510 1.00 89.56 173 ILE A O 1
ATOM 1325 N N . LEU A 1 174 ? -0.062 -0.130 -22.288 1.00 92.12 174 LEU A N 1
ATOM 1326 C CA . LEU A 1 174 ? -1.126 -0.880 -22.963 1.00 92.12 174 LEU A CA 1
ATOM 1327 C C . LEU A 1 174 ? -1.386 -2.246 -22.321 1.00 92.12 174 LEU A C 1
ATOM 1329 O O . LEU A 1 174 ? -2.515 -2.720 -22.341 1.00 92.12 174 LEU A O 1
ATOM 1333 N N . GLN A 1 175 ? -0.342 -2.875 -21.779 1.00 93.00 175 GLN A N 1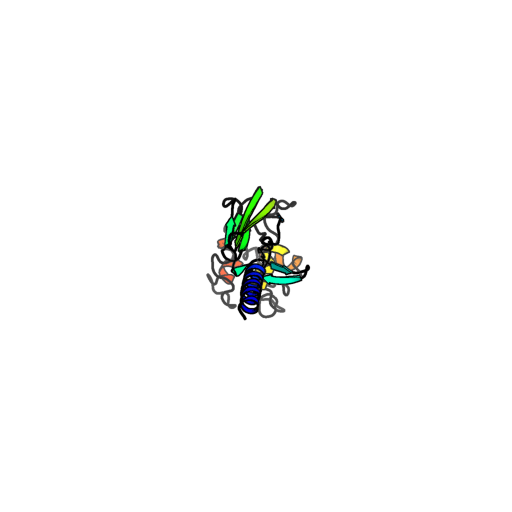
ATOM 1334 C CA . GLN A 1 175 ? -0.407 -4.178 -21.111 1.00 93.00 175 GLN A CA 1
ATOM 1335 C C . GLN A 1 175 ? 0.437 -4.125 -19.831 1.00 93.00 175 GLN A C 1
ATOM 1337 O O . GLN A 1 175 ? 1.582 -4.596 -19.844 1.00 93.00 175 GLN A O 1
ATOM 1342 N N . PRO A 1 176 ? -0.066 -3.497 -18.750 1.00 91.62 176 PRO A N 1
ATOM 1343 C CA . PRO A 1 176 ? 0.683 -3.285 -17.511 1.00 91.62 176 PRO A CA 1
ATOM 1344 C C . PRO A 1 176 ? 1.329 -4.552 -16.954 1.00 91.62 176 PRO A C 1
ATOM 1346 O O . PRO A 1 176 ? 2.496 -4.518 -16.563 1.00 91.62 176 PRO A O 1
ATOM 1349 N N . GLU A 1 177 ? 0.624 -5.679 -16.999 1.00 89.19 177 GLU A N 1
ATOM 1350 C CA . GLU A 1 177 ? 1.071 -7.001 -16.560 1.00 89.19 177 GLU A CA 1
ATOM 1351 C C . GLU A 1 177 ? 2.303 -7.519 -17.319 1.00 89.19 177 GLU A C 1
ATOM 1353 O O . GLU A 1 177 ? 3.101 -8.279 -16.766 1.00 89.19 177 GLU A O 1
ATOM 1358 N N . ASN A 1 178 ? 2.506 -7.053 -18.555 1.00 92.44 178 ASN A N 1
ATOM 1359 C CA . ASN A 1 178 ? 3.648 -7.401 -19.400 1.00 92.44 178 ASN A CA 1
ATOM 1360 C C . ASN A 1 178 ? 4.830 -6.435 -19.244 1.00 92.44 178 ASN A C 1
ATOM 1362 O O . ASN A 1 178 ? 5.832 -6.557 -19.950 1.00 92.44 178 ASN A O 1
ATOM 1366 N N . SER A 1 179 ? 4.751 -5.476 -18.321 1.00 95.12 179 SER A N 1
ATOM 1367 C CA . SER A 1 179 ? 5.873 -4.588 -18.019 1.00 95.12 179 SER A CA 1
ATOM 1368 C C . SER A 1 179 ? 7.091 -5.400 -17.572 1.00 95.12 179 SER A C 1
ATOM 1370 O O . SER A 1 179 ? 7.007 -6.186 -16.622 1.00 95.12 179 SER A O 1
ATOM 1372 N N . LEU A 1 180 ? 8.250 -5.183 -18.207 1.00 94.62 180 LEU A N 1
ATOM 1373 C CA . LEU A 1 180 ? 9.477 -5.916 -17.871 1.00 94.62 180 LEU A CA 1
ATOM 1374 C C . LEU A 1 180 ? 9.840 -5.779 -16.390 1.00 94.62 180 LEU A C 1
ATOM 1376 O O . LEU A 1 180 ? 10.361 -6.732 -15.814 1.00 94.62 180 LEU A O 1
ATOM 1380 N N . ILE A 1 181 ? 9.551 -4.630 -15.766 1.00 94.12 181 ILE A N 1
ATOM 1381 C CA . ILE A 1 181 ? 9.800 -4.438 -14.334 1.00 94.12 181 ILE A CA 1
ATOM 1382 C C . ILE A 1 181 ? 9.029 -5.450 -13.474 1.00 94.12 181 ILE A C 1
ATOM 1384 O O . ILE A 1 181 ? 9.605 -6.021 -12.550 1.00 94.12 181 ILE A O 1
ATOM 1388 N N . LEU A 1 182 ? 7.776 -5.760 -13.826 1.00 94.50 182 LEU A N 1
ATOM 1389 C CA . LEU A 1 182 ? 6.956 -6.748 -13.121 1.00 94.50 182 LEU A CA 1
ATOM 1390 C C . LEU A 1 182 ? 7.383 -8.175 -13.461 1.00 94.50 182 LEU A C 1
ATOM 1392 O O . LEU A 1 182 ? 7.535 -9.007 -12.565 1.00 94.50 182 LEU A O 1
ATOM 1396 N N . GLN A 1 183 ? 7.631 -8.468 -14.739 1.00 95.19 183 GLN A N 1
ATOM 1397 C CA . GLN A 1 183 ? 8.021 -9.812 -15.174 1.00 95.19 183 GLN A CA 1
ATOM 1398 C C . GLN A 1 183 ? 9.380 -10.240 -14.601 1.00 95.19 183 GLN A C 1
ATOM 1400 O O . GLN A 1 183 ? 9.546 -11.388 -14.186 1.00 95.19 183 GLN A O 1
ATOM 1405 N N . LYS A 1 184 ? 10.354 -9.321 -14.542 1.00 95.50 184 LYS A N 1
ATOM 1406 C CA . LYS A 1 184 ? 11.657 -9.565 -13.909 1.00 95.50 184 LYS A CA 1
ATOM 1407 C C . LYS A 1 184 ? 11.488 -9.729 -12.401 1.00 95.50 184 LYS A C 1
ATOM 1409 O O . LYS A 1 184 ? 11.943 -10.732 -11.858 1.00 95.50 184 LYS A O 1
ATOM 1414 N N . ALA A 1 185 ? 10.806 -8.799 -11.729 1.00 95.00 185 ALA A N 1
ATOM 1415 C CA . ALA A 1 185 ? 10.640 -8.841 -10.276 1.00 95.00 185 ALA A CA 1
ATOM 1416 C C . ALA A 1 185 ? 9.897 -10.098 -9.788 1.00 95.00 185 ALA A C 1
ATOM 1418 O O . ALA A 1 185 ? 10.282 -10.682 -8.776 1.00 95.00 185 ALA A O 1
ATOM 1419 N N . SER A 1 186 ? 8.904 -10.573 -10.544 1.00 94.81 186 SER A N 1
ATOM 1420 C CA . SER A 1 186 ? 8.162 -11.807 -10.239 1.00 94.81 186 SER A CA 1
ATOM 1421 C C . SER A 1 186 ? 8.830 -13.100 -10.729 1.00 94.81 186 SER A C 1
ATOM 1423 O O . SER A 1 186 ? 8.338 -14.199 -10.459 1.00 94.81 186 SER A O 1
ATOM 1425 N N . MET A 1 187 ? 9.983 -13.001 -11.402 1.00 95.25 187 MET A N 1
ATOM 1426 C CA . MET A 1 187 ? 10.675 -14.123 -12.049 1.00 95.25 187 MET A CA 1
ATOM 1427 C C . MET A 1 187 ? 9.839 -14.873 -13.101 1.00 95.25 187 MET A C 1
ATOM 1429 O O . MET A 1 187 ? 10.084 -16.046 -13.369 1.00 95.25 187 MET A O 1
ATOM 1433 N N . GLN A 1 188 ? 8.895 -14.193 -13.753 1.00 94.44 188 GLN A N 1
ATOM 1434 C CA . GLN A 1 188 ? 8.273 -14.711 -14.980 1.00 94.44 188 GLN A CA 1
ATOM 1435 C C . GLN A 1 188 ? 9.292 -14.787 -16.125 1.00 94.44 188 GLN A C 1
ATOM 1437 O O . GLN A 1 188 ? 9.203 -15.649 -16.993 1.00 94.44 188 GLN A O 1
ATOM 1442 N N . ILE A 1 189 ? 10.306 -13.918 -16.083 1.00 95.12 189 ILE A N 1
ATOM 1443 C CA . ILE A 1 189 ? 11.520 -14.022 -16.892 1.00 95.12 189 ILE A CA 1
ATOM 1444 C C . ILE A 1 189 ? 12.758 -13.870 -16.001 1.00 95.12 189 ILE A C 1
ATOM 1446 O O . ILE A 1 189 ? 12.707 -13.258 -14.933 1.00 95.12 189 ILE A O 1
ATOM 1450 N N . ALA A 1 190 ? 13.904 -14.391 -16.445 1.00 95.75 190 ALA A N 1
ATOM 1451 C CA . ALA A 1 190 ? 15.131 -14.404 -15.644 1.00 95.75 190 ALA A CA 1
ATOM 1452 C C . ALA A 1 190 ? 15.603 -12.985 -15.254 1.00 95.75 190 ALA A C 1
ATOM 1454 O O . ALA A 1 190 ? 15.930 -12.177 -16.125 1.00 95.75 190 ALA A O 1
ATOM 1455 N N . HIS A 1 191 ? 15.664 -12.676 -13.953 1.00 95.25 191 HIS A N 1
ATOM 1456 C CA . HIS A 1 191 ? 16.097 -11.364 -13.441 1.00 95.25 191 HIS A CA 1
ATOM 1457 C C . HIS A 1 191 ? 17.615 -11.266 -13.223 1.00 95.25 191 HIS A C 1
ATOM 1459 O O . HIS A 1 191 ? 18.192 -10.187 -13.338 1.00 95.25 191 HIS A O 1
ATOM 1465 N N . GLY A 1 192 ? 18.272 -12.366 -12.852 1.00 92.75 192 GLY A N 1
ATOM 1466 C CA . GLY A 1 192 ? 19.653 -12.359 -12.350 1.00 92.75 192 GLY A CA 1
ATOM 1467 C C . GLY A 1 192 ? 19.783 -11.913 -10.884 1.00 92.75 192 GLY A C 1
ATOM 1468 O O . GLY A 1 192 ? 20.716 -12.329 -10.214 1.00 92.75 192 GLY A O 1
ATOM 1469 N N . GLY A 1 193 ? 18.821 -11.144 -10.357 1.00 91.94 193 GLY A N 1
ATOM 1470 C CA . GLY A 1 193 ? 18.713 -10.790 -8.933 1.00 91.94 193 GLY A CA 1
ATOM 1471 C C . GLY A 1 193 ? 17.785 -11.698 -8.114 1.00 91.94 193 GLY A C 1
ATOM 1472 O O . GLY A 1 193 ? 17.561 -11.425 -6.940 1.00 91.94 193 GLY A O 1
ATOM 1473 N N . GLY A 1 194 ? 17.227 -12.748 -8.724 1.00 94.38 194 GLY A N 1
ATOM 1474 C CA . GLY A 1 194 ? 16.205 -13.601 -8.108 1.00 94.38 194 GLY A CA 1
ATOM 1475 C C . GLY A 1 194 ? 14.802 -12.978 -8.094 1.00 94.38 194 GLY A C 1
ATOM 1476 O O . GLY A 1 194 ? 14.573 -11.908 -8.664 1.00 94.38 194 GLY A O 1
ATOM 1477 N N . ARG A 1 195 ? 13.852 -13.680 -7.466 1.00 95.38 195 ARG A N 1
ATOM 1478 C CA . ARG A 1 195 ? 12.459 -13.235 -7.292 1.00 95.38 195 ARG A CA 1
ATOM 1479 C C . ARG A 1 195 ? 12.381 -12.208 -6.162 1.00 95.38 195 ARG A C 1
ATOM 1481 O O . ARG A 1 195 ? 12.974 -12.420 -5.109 1.00 95.38 195 ARG A O 1
ATOM 1488 N N . ARG A 1 196 ? 11.650 -11.112 -6.381 1.00 94.25 196 ARG A N 1
ATOM 1489 C CA . ARG A 1 196 ? 11.445 -10.024 -5.405 1.00 94.25 196 ARG A CA 1
ATOM 1490 C C . ARG A 1 196 ? 10.076 -10.072 -4.742 1.00 94.25 196 ARG A C 1
ATOM 1492 O O . ARG A 1 196 ? 9.975 -9.819 -3.551 1.00 94.25 196 ARG A O 1
ATOM 1499 N N . PHE A 1 197 ? 9.051 -10.444 -5.495 1.00 92.00 197 PHE A N 1
ATOM 1500 C CA . PHE A 1 197 ? 7.697 -10.673 -4.997 1.00 92.00 197 PHE A CA 1
ATOM 1501 C C . PHE A 1 197 ? 7.001 -11.719 -5.871 1.00 92.00 197 PHE A C 1
ATOM 1503 O O . PHE A 1 197 ? 7.469 -12.018 -6.973 1.00 92.00 197 PHE A O 1
ATOM 1510 N N . ALA A 1 198 ? 5.941 -12.348 -5.367 1.00 91.12 198 ALA A N 1
ATOM 1511 C CA . ALA A 1 198 ? 5.168 -13.293 -6.165 1.00 91.12 198 ALA A CA 1
ATOM 1512 C C . ALA A 1 198 ? 4.241 -12.537 -7.131 1.00 91.12 198 ALA A C 1
ATOM 1514 O O . ALA A 1 198 ? 4.066 -11.322 -7.042 1.00 91.12 198 ALA A O 1
ATOM 1515 N N . LYS A 1 199 ? 3.664 -13.255 -8.096 1.00 88.44 199 LYS A N 1
ATOM 1516 C CA . LYS A 1 199 ? 2.541 -12.699 -8.850 1.00 88.44 199 LYS A CA 1
ATOM 1517 C C . LYS A 1 199 ? 1.349 -12.580 -7.897 1.00 88.44 199 LYS A C 1
ATOM 1519 O O . LYS A 1 199 ? 1.180 -13.449 -7.045 1.00 88.44 199 LYS A O 1
ATOM 1524 N N . ASP A 1 200 ? 0.578 -11.507 -8.042 1.00 84.62 200 ASP A N 1
ATOM 1525 C CA . ASP A 1 200 ? -0.641 -11.261 -7.265 1.00 84.62 200 ASP A CA 1
ATOM 1526 C C . ASP A 1 200 ? -0.393 -11.180 -5.739 1.00 84.62 200 ASP A C 1
ATOM 1528 O O . ASP A 1 200 ? -1.290 -11.427 -4.940 1.00 84.62 200 ASP A O 1
ATOM 1532 N N . SER A 1 201 ? 0.834 -10.821 -5.328 1.00 81.50 201 SER A N 1
ATOM 1533 C CA . SER A 1 20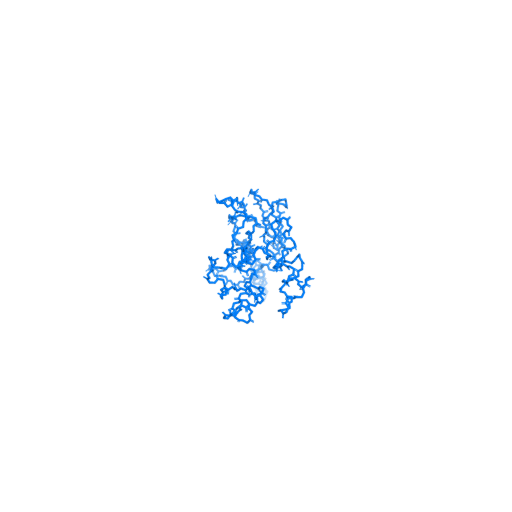1 ? 1.186 -10.548 -3.926 1.00 81.50 201 SER A CA 1
ATOM 1534 C C . SER A 1 201 ? 1.176 -9.058 -3.594 1.00 81.50 201 SER A C 1
ATOM 1536 O O . SER A 1 201 ? 1.478 -8.231 -4.456 1.00 81.50 201 SER A O 1
ATOM 1538 N N . TYR A 1 202 ? 0.924 -8.757 -2.320 1.00 60.56 202 TYR A N 1
ATOM 1539 C CA . TYR A 1 202 ? 0.879 -7.422 -1.715 1.00 60.56 202 TYR A CA 1
ATOM 1540 C C . TYR A 1 202 ? 2.171 -7.025 -0.969 1.00 60.56 202 TYR A C 1
ATOM 1542 O O . TYR A 1 202 ? 2.847 -7.884 -0.354 1.00 60.56 202 TYR A O 1
#

Nearest PDB structures (foldseek):
  7quz-assembly2_DDD  TM=7.374E-01  e=8.062E-06  Paenibacillus illinoisensis
  3ncx-assembly2_B  TM=6.916E-01  e=7.151E-04  Escherichia coli O157:H7 str. TW14359
  4uj6-assembly1_A  TM=7.065E-01  e=5.249E-03  Geobacillus stearothermophilus
  4uic-assembly1_A  TM=7.030E-01  e=1.109E-02  Geobacillus stearothermophilus
  4uid-assembly1_A  TM=7.236E-01  e=2.652E-02  Geobacillus stearothermophilus

Solvent-accessible surface area (backbone atoms only — not comparable to full-atom values): 11553 Å² total; per-residue (Å²): 126,74,78,71,59,64,62,57,61,59,56,55,59,53,58,63,60,61,65,71,72,68,64,82,78,72,76,79,44,57,40,66,51,60,51,77,36,72,25,65,78,41,69,50,68,51,39,27,50,39,69,56,97,91,37,80,78,47,73,42,38,92,70,34,47,58,44,48,76,29,64,82,32,30,47,54,42,84,80,30,47,34,37,42,71,42,74,47,79,42,38,34,41,40,36,45,96,91,41,77,44,66,27,43,38,36,31,38,77,33,93,85,75,51,79,73,44,65,73,78,64,42,39,57,52,36,42,77,44,50,44,19,31,61,93,37,24,20,22,99,78,25,46,94,90,38,53,36,34,56,71,47,75,43,55,87,58,30,48,45,49,50,58,47,41,83,83,26,63,37,44,36,87,92,46,60,82,71,6,43,58,54,29,24,35,41,48,78,39,92,52,89,79,55,68,47,48,60,80,98,60,135

Mean predicted aligned error: 9.13 Å

Radius of gyration: 27.19 Å; Cα contacts (8 Å, |Δi|>4): 326; chains: 1; bounding box: 49×36×99 Å

pLDDT: mean 87.71, std 17.29, range [39.03, 98.69]